Protein AF-C5CDU4-F1 (afdb_monomer_lite)

Organism: Kosmotoga olearia (strain ATCC BAA-1733 / DSM 21960 / TBF 19.5.1) (NCBI:txid521045)

pLDDT: mean 72.08, std 16.83, range [28.42, 92.31]

Radius of gyration: 24.3 Å; chains: 1; bounding box: 79×48×59 Å

Secondary structure (DSSP, 8-state):
--HHHHHHHHHHHHHHHHHHHHHHHHHHTSS------PPPP----S-SHHHHHHHHHHHHTT-HHHHHHHHHHHHHT-TT-EEEE-SS-EEEEES-HHHHHHHHHHHHHHH--PPEEEEEEEEETTEEEEEEEEEEETTEEEEE--EEEEEETTTS-TTTSSSEEETTTS-HHHHHHHHHTT---EEEES-HHHHHHHHHHHGGGTPEEPPHHHH--

Structure (mmCIF, N/CA/C/O backbone):
data_AF-C5CDU4-F1
#
_entry.id   AF-C5CDU4-F1
#
loop_
_atom_site.group_PDB
_atom_site.id
_atom_site.type_symbol
_atom_site.label_atom_id
_atom_site.label_alt_id
_atom_site.label_comp_id
_atom_site.label_asym_id
_atom_site.label_entity_id
_atom_site.label_seq_id
_atom_site.pdbx_PDB_ins_code
_atom_site.Cartn_x
_atom_site.Cartn_y
_atom_site.Cartn_z
_atom_site.occupancy
_atom_site.B_iso_or_equiv
_atom_site.auth_seq_id
_atom_site.auth_comp_id
_atom_site.auth_asym_id
_atom_site.auth_atom_id
_atom_site.pdbx_PDB_model_num
ATOM 1 N N . MET A 1 1 ? 59.183 -6.817 36.904 1.00 50.81 1 MET A N 1
ATOM 2 C CA . MET A 1 1 ? 58.635 -7.845 35.982 1.00 50.81 1 MET A CA 1
ATOM 3 C C . MET A 1 1 ? 57.702 -7.159 34.986 1.00 50.81 1 MET A C 1
ATOM 5 O O . MET A 1 1 ? 57.190 -6.097 35.301 1.00 50.81 1 MET A O 1
ATOM 9 N N . ARG A 1 2 ? 57.631 -7.661 33.748 1.00 53.72 2 ARG A N 1
ATOM 10 C CA . ARG A 1 2 ? 57.578 -6.868 32.501 1.00 53.72 2 ARG A CA 1
ATOM 11 C C . ARG A 1 2 ? 56.181 -6.279 32.175 1.00 53.72 2 ARG A C 1
ATOM 13 O O . ARG A 1 2 ? 55.310 -7.054 31.788 1.00 53.72 2 ARG A O 1
ATOM 20 N N . PRO A 1 3 ? 55.977 -4.943 32.198 1.00 59.22 3 PRO A N 1
ATOM 21 C CA . PRO A 1 3 ? 54.719 -4.303 31.766 1.00 59.22 3 PRO A CA 1
ATOM 22 C C . PRO A 1 3 ? 54.429 -4.524 30.271 1.00 59.22 3 PRO A C 1
ATOM 24 O O . PRO A 1 3 ? 53.279 -4.526 29.847 1.00 59.22 3 PRO A O 1
ATOM 27 N N . LEU A 1 4 ? 55.473 -4.822 29.491 1.00 56.53 4 LEU A N 1
ATOM 28 C CA . LEU A 1 4 ? 55.381 -5.185 28.078 1.00 56.53 4 LEU A CA 1
ATOM 29 C C . LEU A 1 4 ? 54.579 -6.480 27.840 1.00 56.53 4 LEU A C 1
ATOM 31 O O . LEU A 1 4 ? 53.906 -6.612 26.823 1.00 56.53 4 LEU A O 1
ATOM 35 N N . ALA A 1 5 ? 54.623 -7.426 28.787 1.00 60.12 5 ALA A N 1
ATOM 36 C CA . ALA A 1 5 ? 53.911 -8.698 28.669 1.00 60.12 5 ALA A CA 1
ATOM 37 C C . ALA A 1 5 ? 52.389 -8.519 28.796 1.00 60.12 5 ALA A C 1
ATOM 39 O O . ALA A 1 5 ? 51.636 -9.192 28.100 1.00 60.12 5 ALA A O 1
ATOM 40 N N . TYR A 1 6 ? 51.939 -7.576 29.630 1.00 62.84 6 TYR A N 1
ATOM 41 C CA . TYR A 1 6 ? 50.516 -7.273 29.801 1.00 62.84 6 TYR A CA 1
ATOM 42 C C . TYR A 1 6 ? 49.929 -6.547 28.590 1.00 62.84 6 TYR A C 1
ATOM 44 O O . TYR A 1 6 ? 48.822 -6.8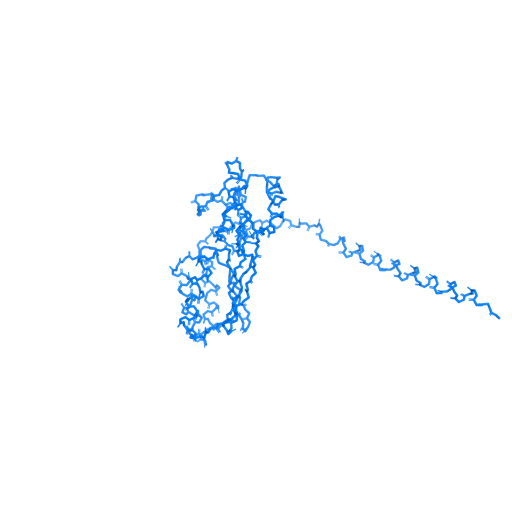65 28.168 1.00 62.84 6 TYR A O 1
ATOM 52 N N . VAL A 1 7 ? 50.687 -5.631 27.981 1.00 67.38 7 VAL A N 1
ATOM 53 C CA . VAL A 1 7 ? 50.263 -4.947 26.747 1.00 67.38 7 VAL A CA 1
ATOM 54 C C . VAL A 1 7 ? 50.154 -5.940 25.585 1.00 67.38 7 VAL A C 1
ATOM 56 O O . VAL A 1 7 ? 49.181 -5.903 24.836 1.00 67.38 7 VAL A O 1
ATOM 59 N N . LEU A 1 8 ? 51.098 -6.884 25.481 1.00 65.38 8 LEU A N 1
ATOM 60 C CA . LEU A 1 8 ? 51.030 -7.975 24.504 1.00 65.38 8 LEU A CA 1
ATOM 61 C C . LEU A 1 8 ? 49.831 -8.899 24.748 1.00 65.38 8 LEU A C 1
ATOM 63 O O . LEU A 1 8 ? 49.140 -9.255 23.798 1.00 65.38 8 LEU A O 1
ATOM 67 N N . LEU A 1 9 ? 49.543 -9.246 26.005 1.00 67.19 9 LEU A N 1
ATOM 68 C CA . LEU A 1 9 ? 48.381 -10.065 26.362 1.00 67.19 9 LEU A CA 1
ATOM 69 C C . LEU A 1 9 ? 47.056 -9.386 25.993 1.00 67.19 9 LEU A C 1
ATOM 71 O O . LEU A 1 9 ? 46.187 -10.040 25.425 1.00 67.19 9 LEU A O 1
ATOM 75 N N . ILE A 1 10 ? 46.918 -8.081 26.247 1.00 69.25 10 ILE A N 1
ATOM 76 C CA . ILE A 1 10 ? 45.720 -7.312 25.872 1.00 69.25 10 ILE A CA 1
ATOM 77 C C . ILE A 1 10 ? 45.586 -7.225 24.346 1.00 69.25 10 ILE A C 1
ATOM 79 O O . ILE A 1 10 ? 44.491 -7.410 23.817 1.00 69.25 10 ILE A O 1
ATOM 83 N N . GLY A 1 11 ? 46.693 -7.007 23.628 1.00 65.69 11 GLY A N 1
ATOM 84 C CA . GLY A 1 11 ? 46.701 -6.985 22.164 1.00 65.69 11 GLY A CA 1
ATOM 85 C C . GLY A 1 11 ? 46.269 -8.320 21.550 1.00 65.69 11 GLY A C 1
ATOM 86 O O . GLY A 1 11 ? 45.425 -8.345 20.657 1.00 65.69 11 GLY A O 1
ATOM 87 N N . ILE A 1 12 ? 46.779 -9.439 22.073 1.00 70.31 12 ILE A N 1
ATOM 88 C CA . ILE A 1 12 ? 46.384 -10.786 21.633 1.00 70.31 12 ILE A CA 1
ATOM 89 C C . ILE A 1 12 ? 44.899 -11.031 21.922 1.00 70.31 12 ILE A C 1
ATOM 91 O O . ILE A 1 12 ? 44.194 -11.557 21.064 1.00 70.31 12 ILE A O 1
ATOM 95 N N . PHE A 1 13 ? 44.406 -10.597 23.086 1.00 70.38 13 PHE A N 1
ATOM 96 C CA . PHE A 1 13 ? 42.997 -10.741 23.455 1.00 70.38 13 PHE A CA 1
ATOM 97 C C . PHE A 1 13 ? 42.068 -9.934 22.535 1.00 70.38 13 PHE A C 1
ATOM 99 O O . PHE A 1 13 ? 41.017 -10.424 22.135 1.00 70.38 13 PHE A O 1
ATOM 106 N N . ALA A 1 14 ? 42.465 -8.723 22.139 1.00 70.00 14 ALA A N 1
ATOM 107 C CA . ALA A 1 14 ? 41.697 -7.908 21.198 1.00 70.00 14 ALA A CA 1
ATOM 108 C C . ALA A 1 14 ? 41.629 -8.544 19.796 1.00 70.00 14 ALA A C 1
ATOM 110 O O . ALA A 1 14 ? 40.575 -8.529 19.158 1.00 70.00 14 ALA A O 1
ATOM 111 N N . ILE A 1 15 ? 42.728 -9.150 19.331 1.00 69.44 15 ILE A N 1
ATOM 112 C CA . ILE A 1 15 ? 42.798 -9.800 18.013 1.00 69.44 15 ILE A CA 1
ATOM 113 C C . ILE A 1 15 ? 41.957 -11.082 17.978 1.00 69.44 15 ILE A C 1
ATOM 115 O O . ILE A 1 15 ? 41.239 -11.314 17.000 1.00 69.44 15 ILE A O 1
ATOM 119 N N . THR A 1 16 ? 41.992 -11.905 19.031 1.00 70.38 16 THR A N 1
ATOM 120 C CA . THR A 1 16 ? 41.171 -13.125 19.093 1.00 70.38 16 THR A CA 1
ATOM 121 C C . THR A 1 16 ? 39.685 -12.789 19.160 1.00 70.38 16 THR A C 1
ATOM 123 O O . THR A 1 16 ? 38.899 -13.387 18.426 1.00 70.38 16 THR A O 1
ATOM 126 N N . PHE A 1 17 ? 39.295 -11.782 19.947 1.00 68.88 17 PHE A N 1
ATOM 127 C CA . PHE A 1 17 ? 37.896 -11.357 20.043 1.00 68.88 17 PHE A CA 1
ATOM 128 C C . PHE A 1 17 ? 37.378 -10.742 18.735 1.00 68.88 17 PHE A C 1
ATOM 130 O O . PHE A 1 17 ? 36.298 -11.105 18.269 1.00 68.88 17 PHE A O 1
ATOM 137 N N . GLY A 1 18 ? 38.168 -9.872 18.092 1.00 56.16 18 GLY A N 1
ATOM 138 C CA . GLY A 1 18 ? 37.818 -9.290 16.793 1.00 56.16 18 GLY A CA 1
ATOM 139 C C . GLY A 1 18 ? 37.662 -10.347 15.696 1.00 56.16 18 GLY A C 1
ATOM 140 O O . GLY A 1 18 ? 36.714 -10.297 14.914 1.00 56.16 18 GLY A O 1
ATOM 141 N N . SER A 1 19 ? 38.532 -11.361 15.687 1.00 62.22 19 SER A N 1
ATOM 142 C CA . SER A 1 19 ? 38.469 -12.458 14.711 1.00 62.22 19 SER A CA 1
ATOM 143 C C . SER A 1 19 ? 37.224 -13.332 14.899 1.00 62.22 19 SER A C 1
ATOM 145 O O . SER A 1 19 ? 36.581 -13.707 13.920 1.00 62.22 19 SER A O 1
ATOM 147 N N . VAL A 1 20 ? 36.831 -13.615 16.147 1.00 63.31 20 VAL A N 1
ATOM 148 C CA . VAL A 1 20 ? 35.605 -14.375 16.444 1.00 63.31 20 VAL A CA 1
ATOM 149 C C . VAL A 1 20 ? 34.359 -13.621 15.971 1.00 63.31 20 VAL A C 1
ATOM 151 O O . VAL A 1 20 ? 33.477 -14.247 15.389 1.00 63.31 20 VAL A O 1
ATOM 154 N N . ILE A 1 21 ? 34.306 -12.294 16.142 1.00 61.53 21 ILE A N 1
ATOM 155 C CA . ILE A 1 21 ? 33.185 -11.452 15.687 1.00 61.53 21 ILE A CA 1
ATOM 156 C C . ILE A 1 21 ? 33.068 -11.443 14.155 1.00 61.53 21 ILE A C 1
ATOM 158 O O . ILE A 1 21 ? 31.963 -11.537 13.621 1.00 61.53 21 ILE A O 1
ATOM 162 N N . VAL A 1 22 ? 34.186 -11.370 13.426 1.00 57.78 22 VAL A N 1
ATOM 163 C CA . VAL A 1 22 ? 34.181 -11.394 11.949 1.00 57.78 22 VAL A CA 1
ATOM 164 C C . VAL A 1 22 ? 33.763 -12.769 11.409 1.00 57.78 22 VAL A C 1
ATOM 166 O O . VAL A 1 22 ? 33.027 -12.862 10.426 1.00 57.78 22 VAL A O 1
ATOM 169 N N . ILE A 1 23 ? 34.162 -13.860 12.067 1.00 57.81 23 ILE A N 1
ATOM 170 C CA . ILE A 1 23 ? 33.779 -15.222 11.660 1.00 57.81 23 ILE A CA 1
ATOM 171 C C . ILE A 1 23 ? 32.300 -15.514 11.974 1.00 57.81 23 ILE A C 1
ATOM 173 O O . ILE A 1 23 ? 31.623 -16.172 11.185 1.00 57.81 23 ILE A O 1
ATOM 177 N N . THR A 1 24 ? 31.756 -15.021 13.092 1.00 55.38 24 THR A N 1
ATOM 178 C CA . THR A 1 24 ? 30.323 -15.185 13.400 1.00 55.38 24 THR A CA 1
ATOM 179 C C . THR A 1 24 ? 29.429 -14.305 12.528 1.00 55.38 24 THR A C 1
ATOM 181 O O . THR A 1 24 ? 28.382 -14.773 12.082 1.00 55.38 24 THR A O 1
ATOM 184 N N . SER A 1 25 ? 29.848 -13.079 12.205 1.00 52.03 25 SER A N 1
ATOM 185 C CA . SER A 1 25 ? 29.097 -12.192 11.299 1.00 52.03 25 SER A CA 1
ATOM 186 C C . SER A 1 25 ? 29.138 -12.658 9.842 1.00 52.03 25 SER A C 1
ATOM 188 O O . SER A 1 25 ? 28.121 -12.592 9.156 1.00 52.03 25 SER A O 1
ATOM 190 N N . SER A 1 26 ? 30.256 -13.220 9.376 1.00 49.00 26 SER A N 1
ATOM 191 C CA . SER A 1 26 ? 30.334 -13.807 8.028 1.00 49.00 26 SER A CA 1
ATOM 192 C C . SER A 1 26 ? 29.499 -15.083 7.880 1.00 49.00 26 SER A C 1
ATOM 194 O O . SER A 1 26 ? 28.868 -15.257 6.839 1.00 49.00 26 SER A O 1
ATOM 196 N N . LYS A 1 27 ? 29.404 -15.929 8.921 1.00 44.56 27 LYS A N 1
ATOM 197 C CA . LYS A 1 27 ? 28.486 -17.088 8.943 1.00 44.56 27 LYS A CA 1
ATOM 198 C C . LYS A 1 27 ? 27.010 -16.686 8.990 1.00 44.56 27 LYS A C 1
ATOM 200 O O . LYS A 1 27 ? 26.191 -17.360 8.375 1.00 44.56 27 LYS A O 1
ATOM 205 N N . ALA A 1 28 ? 26.669 -15.583 9.661 1.00 44.06 28 ALA A N 1
ATOM 206 C CA . ALA A 1 28 ? 25.315 -15.026 9.618 1.00 44.06 28 ALA A CA 1
ATOM 207 C C . ALA A 1 28 ? 24.956 -14.468 8.227 1.00 44.06 28 ALA A C 1
ATOM 209 O O . ALA A 1 28 ? 23.791 -14.494 7.846 1.00 44.06 28 ALA A O 1
ATOM 210 N N . LEU A 1 29 ? 25.949 -14.025 7.447 1.00 39.75 29 LEU A N 1
ATOM 211 C CA . LEU A 1 29 ? 25.751 -13.530 6.082 1.00 39.75 29 LEU A CA 1
ATOM 212 C C . LEU A 1 29 ? 25.711 -14.632 5.005 1.00 39.75 29 LEU A C 1
ATOM 214 O O . LEU A 1 29 ? 25.387 -14.336 3.859 1.00 39.75 29 LEU A O 1
ATOM 218 N N . THR A 1 30 ? 26.060 -15.883 5.334 1.00 37.97 30 THR A N 1
ATOM 219 C CA . THR A 1 30 ? 26.089 -17.003 4.365 1.00 37.97 30 THR A CA 1
ATOM 220 C C . THR A 1 30 ? 24.886 -17.942 4.448 1.00 37.97 30 THR A C 1
ATOM 222 O O . THR A 1 30 ? 24.795 -18.881 3.659 1.00 37.97 30 THR A O 1
ATOM 225 N N . ILE A 1 31 ? 23.938 -17.689 5.349 1.00 39.66 31 ILE A N 1
ATOM 226 C CA . ILE A 1 31 ? 22.681 -18.436 5.432 1.00 39.66 31 ILE A CA 1
ATOM 227 C C . ILE A 1 31 ? 21.594 -17.561 4.794 1.00 39.66 31 ILE A C 1
ATOM 229 O O . ILE A 1 31 ? 21.333 -16.468 5.283 1.00 39.66 31 ILE A O 1
ATOM 233 N N . ASN A 1 32 ? 20.988 -18.068 3.711 1.00 34.53 32 ASN A N 1
ATOM 234 C CA . ASN A 1 32 ? 19.810 -17.553 2.978 1.00 34.53 32 ASN A CA 1
ATOM 235 C C . ASN A 1 32 ? 20.023 -16.912 1.592 1.00 34.53 32 ASN A C 1
ATOM 237 O O . ASN A 1 32 ? 19.228 -16.075 1.185 1.00 34.53 32 ASN A O 1
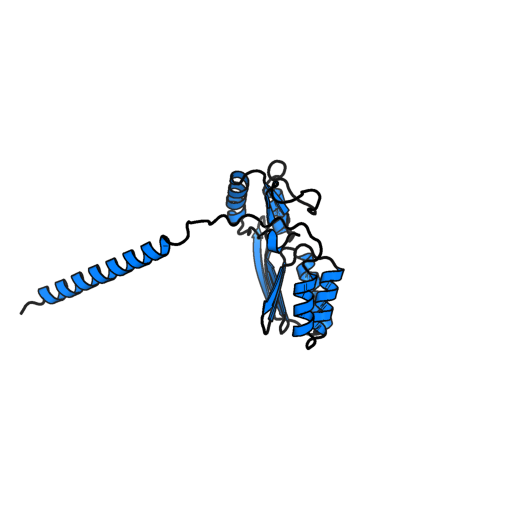ATOM 241 N N . ASN A 1 33 ? 20.994 -17.386 0.804 1.00 34.53 33 ASN A N 1
ATOM 242 C CA . ASN A 1 33 ? 20.945 -17.255 -0.668 1.00 34.53 33 ASN A CA 1
ATOM 243 C C . ASN A 1 33 ? 20.594 -18.581 -1.365 1.00 34.53 33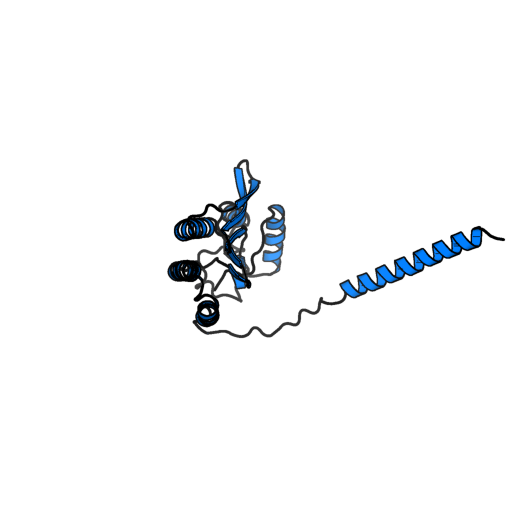 ASN A C 1
ATOM 245 O O . ASN A 1 33 ? 21.049 -18.873 -2.469 1.00 34.53 33 ASN A O 1
ATOM 249 N N . THR A 1 34 ? 19.762 -19.396 -0.723 1.00 35.81 34 THR A N 1
ATOM 250 C CA . THR A 1 34 ? 19.086 -20.527 -1.362 1.00 35.81 34 THR A CA 1
ATOM 251 C C . THR A 1 34 ? 17.610 -20.173 -1.427 1.00 35.81 34 THR A C 1
ATOM 253 O O . THR A 1 34 ? 16.850 -20.412 -0.496 1.00 35.81 34 THR A O 1
ATOM 256 N N . ILE A 1 35 ? 17.221 -19.514 -2.519 1.00 32.56 35 ILE A N 1
ATOM 257 C CA . ILE A 1 35 ? 15.817 -19.356 -2.889 1.00 32.56 35 ILE A CA 1
ATOM 258 C C . ILE A 1 35 ? 15.337 -20.762 -3.256 1.00 32.56 35 ILE A C 1
ATOM 260 O O . ILE A 1 35 ? 15.504 -21.213 -4.390 1.00 32.56 35 ILE A O 1
ATOM 264 N N . GLU A 1 36 ? 14.811 -21.494 -2.275 1.00 30.03 36 GLU A N 1
ATOM 265 C CA . GLU A 1 36 ? 13.980 -22.660 -2.546 1.00 30.03 36 GLU A CA 1
ATOM 266 C C . GLU A 1 36 ? 12.783 -22.169 -3.364 1.00 30.03 36 GLU A C 1
ATOM 268 O O . GLU A 1 36 ? 11.907 -21.460 -2.866 1.00 30.03 36 GLU A O 1
ATOM 273 N N . ARG A 1 37 ? 12.772 -22.497 -4.659 1.00 32.28 37 ARG A N 1
ATOM 274 C CA . ARG A 1 37 ? 11.596 -22.317 -5.506 1.00 32.28 37 ARG A CA 1
ATOM 275 C C . ARG A 1 37 ? 10.548 -23.319 -5.041 1.00 32.28 37 ARG A C 1
ATOM 277 O O . ARG A 1 37 ? 10.558 -24.471 -5.467 1.00 32.28 37 ARG A O 1
ATOM 284 N N . TYR A 1 38 ? 9.659 -22.884 -4.155 1.00 28.42 38 TYR A N 1
ATOM 285 C CA . TYR A 1 38 ? 8.420 -23.609 -3.921 1.00 28.42 38 TYR A CA 1
ATOM 286 C C . TYR A 1 38 ? 7.617 -23.589 -5.230 1.00 28.42 38 TYR A C 1
ATOM 288 O O . TYR A 1 38 ? 7.464 -22.516 -5.820 1.00 28.42 38 TYR A O 1
ATOM 296 N N . PRO A 1 39 ? 7.142 -24.743 -5.730 1.00 31.45 39 PRO A N 1
ATOM 297 C CA . PRO A 1 39 ? 6.259 -24.760 -6.883 1.00 31.45 39 PRO A CA 1
ATOM 298 C C . PRO A 1 39 ? 5.017 -23.927 -6.559 1.00 31.45 39 PRO A C 1
ATOM 300 O O . PRO A 1 39 ? 4.384 -24.126 -5.520 1.00 31.45 39 PRO A O 1
ATOM 303 N N . VAL A 1 40 ? 4.711 -22.977 -7.444 1.00 31.50 40 VAL A N 1
ATOM 304 C CA . VAL A 1 40 ? 3.535 -22.108 -7.363 1.00 31.50 40 VAL A CA 1
ATOM 305 C C . VAL A 1 40 ? 2.301 -23.002 -7.220 1.00 31.50 40 VAL A C 1
ATOM 307 O O . VAL A 1 40 ? 2.052 -23.836 -8.098 1.00 31.50 40 VAL A O 1
ATOM 310 N N . PRO A 1 41 ? 1.528 -22.893 -6.128 1.00 31.62 41 PRO A N 1
ATOM 311 C CA . PRO A 1 41 ? 0.268 -23.593 -6.059 1.00 31.62 41 PRO A CA 1
ATOM 312 C C . PRO A 1 41 ? -0.668 -22.933 -7.069 1.00 31.62 41 PRO A C 1
ATOM 314 O O . PRO A 1 41 ? -1.001 -21.755 -6.957 1.00 31.62 41 PRO A O 1
ATOM 317 N N . VAL A 1 42 ? -1.073 -23.701 -8.077 1.00 35.44 42 VAL A N 1
ATOM 318 C CA . VAL A 1 42 ? -2.086 -23.289 -9.049 1.00 35.44 42 VAL A CA 1
ATOM 319 C C . VAL A 1 42 ? -3.411 -23.148 -8.304 1.00 35.44 42 VAL A C 1
ATOM 321 O O . VAL A 1 42 ? -4.129 -24.126 -8.096 1.00 35.44 42 VAL A O 1
ATOM 324 N N . PHE A 1 43 ? -3.742 -21.932 -7.878 1.00 32.09 43 PHE A N 1
ATOM 325 C CA . PHE A 1 43 ? -5.031 -21.633 -7.269 1.00 32.09 43 PHE A CA 1
ATOM 326 C C . PHE A 1 43 ? -5.973 -21.027 -8.306 1.00 32.09 43 PHE A C 1
ATOM 328 O O . PHE A 1 43 ? -6.168 -19.822 -8.382 1.00 32.09 43 PHE A O 1
ATOM 335 N N . LYS A 1 44 ? -6.652 -21.894 -9.061 1.00 40.81 44 LYS A N 1
ATOM 336 C CA . LYS A 1 44 ? -8.005 -21.568 -9.520 1.00 40.81 44 LYS A CA 1
ATOM 337 C C . LYS A 1 44 ? -8.960 -21.830 -8.362 1.00 40.81 44 LYS A C 1
ATOM 339 O O . LYS A 1 44 ? -9.238 -22.994 -8.097 1.00 40.81 44 LYS A O 1
ATOM 344 N N . ALA A 1 45 ? -9.480 -20.789 -7.709 1.00 33.25 45 ALA A N 1
ATOM 345 C CA . ALA A 1 45 ? -10.837 -20.790 -7.143 1.00 33.25 45 ALA A CA 1
ATOM 346 C C . ALA A 1 45 ? -11.188 -19.481 -6.417 1.00 33.25 45 ALA A C 1
ATOM 348 O O . ALA A 1 45 ? -10.542 -19.080 -5.452 1.00 33.25 45 ALA A O 1
ATOM 349 N N . ARG A 1 46 ? -12.329 -18.913 -6.827 1.00 39.91 46 ARG A N 1
ATOM 350 C CA . ARG A 1 46 ? -13.229 -18.057 -6.036 1.00 39.91 46 ARG A CA 1
ATOM 351 C C . ARG A 1 46 ? -13.206 -18.381 -4.529 1.00 39.91 46 ARG A C 1
ATOM 353 O O . ARG A 1 46 ? -13.280 -19.550 -4.159 1.00 39.91 46 ARG A O 1
ATOM 360 N N . ASN A 1 47 ? -13.330 -17.333 -3.702 1.00 42.22 47 ASN A N 1
ATOM 361 C CA . ASN A 1 47 ? -13.697 -17.336 -2.266 1.00 42.22 47 ASN A CA 1
ATOM 362 C C . ASN A 1 47 ? -12.580 -17.366 -1.198 1.00 42.22 47 ASN A C 1
ATOM 364 O O . ASN A 1 47 ? -12.760 -18.007 -0.163 1.00 42.22 47 ASN A O 1
ATOM 368 N N . PHE A 1 48 ? -11.495 -16.597 -1.334 1.00 46.91 48 PHE A N 1
ATOM 369 C CA . PHE A 1 48 ? -10.492 -16.499 -0.254 1.00 46.91 48 PHE A CA 1
ATOM 370 C C . PHE A 1 48 ? -10.774 -15.465 0.853 1.00 46.91 48 PHE A C 1
ATOM 372 O O . PHE A 1 48 ? -10.144 -15.528 1.905 1.00 46.91 48 PHE A O 1
ATOM 379 N N . PHE A 1 49 ? -11.763 -14.569 0.707 1.00 46.69 49 PHE A N 1
ATOM 380 C CA . PHE A 1 49 ? -12.202 -13.745 1.848 1.00 46.69 49 PHE A CA 1
ATOM 381 C C . PHE A 1 49 ? -13.033 -14.537 2.861 1.00 46.69 49 PHE A C 1
ATOM 383 O O . PHE A 1 49 ? -12.919 -14.313 4.057 1.00 46.69 49 PHE A O 1
ATOM 390 N N . LYS A 1 50 ? -13.819 -15.520 2.427 1.00 45.12 50 LYS A N 1
ATOM 391 C CA . LYS A 1 50 ? -14.783 -16.203 3.297 1.00 45.12 50 LYS A CA 1
ATOM 392 C C . LYS A 1 50 ? -14.175 -16.861 4.555 1.00 45.12 50 LYS A C 1
ATOM 394 O O . LYS A 1 50 ? -14.697 -16.604 5.634 1.00 45.12 50 LYS A O 1
ATOM 399 N N . PRO A 1 51 ? -13.072 -17.635 4.487 1.00 47.53 51 PRO A N 1
ATOM 400 C CA . PRO A 1 51 ? -12.546 -18.315 5.674 1.00 47.53 51 PRO A CA 1
ATOM 401 C C . PRO A 1 51 ? -11.859 -17.363 6.666 1.00 47.53 51 PRO A C 1
ATOM 403 O O . PRO A 1 51 ? -12.049 -17.510 7.871 1.00 47.53 51 PRO A O 1
ATOM 406 N N . VAL A 1 52 ? -11.133 -16.347 6.179 1.00 51.53 52 VAL A N 1
ATOM 407 C CA . VAL A 1 52 ? -10.517 -15.316 7.035 1.00 51.53 52 VAL A CA 1
ATOM 408 C C . VAL A 1 52 ? -11.610 -14.469 7.690 1.00 51.53 52 VAL A C 1
ATOM 410 O O . VAL A 1 52 ? -11.569 -14.252 8.897 1.00 51.53 52 VAL A O 1
ATOM 413 N N . PHE A 1 53 ? -12.645 -14.082 6.934 1.00 52.12 53 PHE A N 1
ATOM 414 C CA . PHE A 1 53 ? -13.805 -13.350 7.447 1.00 52.12 53 PHE A CA 1
ATOM 415 C C . PHE A 1 53 ? -14.642 -14.164 8.443 1.00 52.12 53 PHE A C 1
ATOM 417 O O . PHE A 1 53 ? -15.125 -13.594 9.417 1.00 52.12 53 PHE A O 1
ATOM 424 N N . ASP A 1 54 ? -14.805 -15.474 8.253 1.00 49.50 54 ASP A N 1
ATOM 425 C CA . ASP A 1 54 ? -15.567 -16.331 9.170 1.00 49.50 54 ASP A CA 1
ATOM 426 C C . ASP A 1 54 ? -14.816 -16.580 10.493 1.00 49.50 54 ASP A C 1
ATOM 428 O O . ASP A 1 54 ? -15.435 -16.602 11.564 1.00 49.50 54 ASP A O 1
ATOM 432 N N . GLU A 1 55 ? -13.483 -16.694 10.458 1.00 48.75 55 GLU A N 1
ATOM 433 C CA . GLU A 1 55 ? -12.655 -16.764 11.668 1.00 48.75 55 GLU A CA 1
ATOM 434 C C . GLU A 1 55 ? -12.598 -15.408 12.400 1.00 48.75 55 GLU A C 1
ATOM 436 O O . GLU A 1 55 ? -12.731 -15.356 13.628 1.00 48.75 55 GLU A O 1
ATOM 441 N N . LEU A 1 56 ? -12.519 -14.305 11.641 1.00 52.25 56 LEU A N 1
ATOM 442 C CA . LEU A 1 56 ? -12.718 -12.933 12.122 1.00 52.25 56 LEU A CA 1
ATOM 443 C C . LEU A 1 56 ? -14.066 -12.792 12.833 1.00 52.25 56 LEU A C 1
ATOM 445 O O . LEU A 1 56 ? -14.126 -12.305 13.954 1.00 52.25 56 LEU A O 1
ATOM 449 N N . LYS A 1 57 ? -15.160 -13.222 12.200 1.00 49.75 57 LYS A N 1
ATOM 450 C CA . LYS A 1 57 ? -16.528 -13.062 12.706 1.00 49.75 57 LYS A CA 1
ATOM 451 C C . LYS A 1 57 ? -16.708 -13.763 14.052 1.00 49.75 57 LYS A C 1
ATOM 453 O O . LYS A 1 57 ? -17.281 -13.172 14.960 1.00 49.75 57 LYS A O 1
ATOM 458 N N . LYS A 1 58 ? -16.120 -14.955 14.223 1.00 50.66 58 LYS A N 1
ATOM 459 C CA . LYS A 1 58 ? -16.098 -15.686 15.504 1.00 50.66 58 LYS A CA 1
ATOM 460 C C . LYS A 1 58 ? -15.236 -15.024 16.584 1.00 50.66 58 LYS A C 1
ATOM 462 O O . LYS A 1 58 ? -15.623 -15.041 17.749 1.00 50.66 58 LYS A O 1
ATOM 467 N N . LYS A 1 59 ? -14.080 -14.447 16.235 1.00 49.09 59 LYS A N 1
ATOM 468 C CA . LYS A 1 59 ? -13.195 -13.756 17.198 1.00 49.09 59 LYS A CA 1
ATOM 469 C C . LYS A 1 59 ? -13.678 -12.333 17.541 1.00 49.09 59 LYS A C 1
ATOM 471 O O . LYS A 1 59 ? -13.366 -11.827 18.616 1.00 49.09 59 LYS A O 1
ATOM 476 N N . LEU A 1 60 ? -14.475 -11.707 16.669 1.00 51.91 60 LEU A N 1
ATOM 477 C CA . LEU A 1 60 ? -14.832 -10.280 16.707 1.00 51.91 60 LEU A CA 1
ATOM 478 C C . LEU A 1 60 ? -16.321 -9.989 16.939 1.00 51.91 60 LEU A C 1
ATOM 480 O O . LEU A 1 60 ? -16.705 -8.820 16.966 1.00 51.91 60 LEU A O 1
ATOM 484 N N . GLU A 1 61 ? -17.154 -11.002 17.201 1.00 46.12 61 GLU A N 1
ATOM 485 C CA . GLU A 1 61 ? -18.544 -10.847 17.678 1.00 46.12 61 GLU A CA 1
ATOM 486 C C . GLU A 1 61 ? -18.675 -9.912 18.906 1.00 46.12 61 GLU A C 1
ATOM 488 O O . GLU A 1 61 ? -19.759 -9.416 19.205 1.00 46.12 61 GLU A O 1
ATOM 493 N N . ARG A 1 62 ? -17.563 -9.592 19.583 1.00 48.00 62 ARG A N 1
ATOM 494 C CA . ARG A 1 62 ? -17.489 -8.612 20.677 1.00 48.00 62 ARG A CA 1
ATOM 495 C C . ARG A 1 62 ? -17.386 -7.141 20.244 1.00 48.00 62 ARG A C 1
ATOM 497 O O . ARG A 1 62 ? -17.596 -6.279 21.091 1.00 48.00 62 ARG A O 1
ATOM 504 N N . ASN A 1 63 ? -17.094 -6.814 18.980 1.00 63.47 63 ASN A N 1
ATOM 505 C CA . ASN A 1 63 ? -16.914 -5.426 18.533 1.00 63.47 63 ASN A CA 1
ATOM 506 C C . ASN A 1 63 ? -17.752 -5.108 17.279 1.00 63.47 63 ASN A C 1
ATOM 508 O O . ASN A 1 63 ? -17.283 -5.183 16.142 1.00 63.47 63 ASN A O 1
ATOM 512 N N . ARG A 1 64 ? -19.021 -4.732 17.499 1.00 69.12 64 ARG A N 1
ATOM 513 C CA . ARG A 1 64 ? -20.014 -4.389 16.457 1.00 69.12 64 ARG A CA 1
ATOM 514 C C . ARG A 1 64 ? -19.502 -3.358 15.439 1.00 69.12 64 ARG A C 1
ATOM 516 O O . ARG A 1 64 ? -19.866 -3.440 14.267 1.00 69.12 64 ARG A O 1
ATOM 523 N N . ILE A 1 65 ? -18.654 -2.425 15.876 1.00 68.25 65 ILE A N 1
ATOM 524 C CA . ILE A 1 65 ? -18.067 -1.374 15.032 1.00 68.25 65 ILE A CA 1
ATOM 525 C C . ILE A 1 65 ? -17.135 -1.984 13.978 1.00 68.25 65 ILE A C 1
ATOM 527 O O . ILE A 1 65 ? -17.226 -1.647 12.801 1.00 68.25 65 ILE A O 1
ATOM 531 N N . LEU A 1 66 ? -16.293 -2.944 14.365 1.00 68.38 66 LEU A N 1
ATOM 532 C CA . LEU A 1 66 ? -15.364 -3.599 13.445 1.00 68.38 66 LEU A CA 1
ATOM 533 C C . LEU A 1 66 ? -16.096 -4.408 12.373 1.00 68.38 66 LEU A C 1
ATOM 535 O O . LEU A 1 66 ? -15.790 -4.282 11.194 1.00 68.38 66 LEU A O 1
ATOM 539 N N . VAL A 1 67 ? -17.113 -5.178 12.765 1.00 70.00 67 VAL A N 1
ATOM 540 C CA . VAL A 1 67 ? -17.931 -5.947 11.812 1.00 70.00 67 VAL A CA 1
ATOM 541 C C . VAL A 1 67 ? -18.651 -5.019 10.821 1.00 70.00 67 VAL A C 1
ATOM 543 O O . VAL A 1 67 ? -18.739 -5.340 9.639 1.00 70.00 67 VAL A O 1
ATOM 546 N N . SER A 1 68 ? -19.145 -3.866 11.286 1.00 76.12 68 SER A N 1
ATOM 547 C CA . SER A 1 68 ? -19.788 -2.837 10.448 1.00 76.12 68 SER A CA 1
ATOM 548 C C . SER A 1 68 ? -18.821 -2.256 9.411 1.00 76.12 68 SER A C 1
ATOM 550 O O . SER A 1 68 ? -19.149 -2.175 8.228 1.00 76.12 68 SER A O 1
ATOM 552 N N . VAL A 1 69 ? -17.608 -1.895 9.839 1.00 73.81 69 VAL A N 1
ATOM 553 C CA . VAL A 1 69 ? -16.582 -1.309 8.964 1.00 73.81 69 VAL A CA 1
ATOM 554 C C . VAL A 1 69 ? -16.062 -2.330 7.956 1.00 73.81 69 VAL A C 1
ATOM 556 O O . VAL A 1 69 ? -15.939 -2.001 6.782 1.00 73.81 69 VAL A O 1
ATOM 559 N N . LEU A 1 70 ? -15.811 -3.569 8.379 1.00 74.00 70 LEU A N 1
ATOM 560 C CA . LEU A 1 70 ? -15.327 -4.625 7.488 1.00 74.00 70 LEU A CA 1
ATOM 561 C C . LEU A 1 70 ? -16.354 -5.006 6.423 1.00 74.00 70 LEU A C 1
ATOM 563 O O . LEU A 1 70 ? -15.979 -5.157 5.267 1.00 74.00 70 LEU A O 1
ATOM 567 N N . LYS A 1 71 ? -17.642 -5.093 6.780 1.00 75.31 71 LYS A N 1
ATOM 568 C CA . LYS A 1 71 ? -18.711 -5.287 5.789 1.00 75.31 71 LYS A CA 1
ATOM 569 C C . LYS A 1 71 ? -18.773 -4.136 4.796 1.00 75.31 71 LYS A C 1
ATOM 571 O O . LYS A 1 71 ? -18.864 -4.368 3.605 1.00 75.31 71 LYS A O 1
ATOM 576 N N . TRP A 1 72 ? -18.673 -2.900 5.279 1.00 82.56 72 TRP A N 1
ATOM 577 C CA . TRP A 1 72 ? -18.664 -1.735 4.399 1.00 82.56 72 TRP A CA 1
ATOM 578 C C . TRP A 1 72 ? -17.457 -1.725 3.444 1.00 82.56 72 TRP A C 1
ATOM 580 O O . TRP A 1 72 ? -17.609 -1.346 2.286 1.00 82.56 72 TRP A O 1
ATOM 590 N N . ILE A 1 73 ? -16.279 -2.161 3.907 1.00 78.69 73 ILE A N 1
ATOM 591 C CA . ILE A 1 73 ? -15.082 -2.351 3.069 1.00 78.69 73 ILE A CA 1
ATOM 592 C C . ILE A 1 73 ? -15.326 -3.441 2.015 1.00 78.69 73 ILE A C 1
ATOM 594 O O . ILE A 1 73 ? -14.996 -3.240 0.849 1.00 78.69 73 ILE A O 1
ATOM 598 N N . GLU A 1 74 ? -15.916 -4.571 2.415 1.00 73.19 74 GLU A N 1
ATOM 599 C CA . GLU A 1 74 ? -16.249 -5.691 1.526 1.00 73.19 74 GLU A CA 1
ATOM 600 C C . GLU A 1 74 ? -17.269 -5.277 0.452 1.00 73.19 74 GLU A C 1
ATOM 602 O O . GLU A 1 74 ? -17.045 -5.516 -0.733 1.00 73.19 74 GLU A O 1
ATOM 607 N N . ASP A 1 75 ? -18.331 -4.566 0.844 1.00 74.31 75 ASP A N 1
ATOM 608 C CA . ASP A 1 75 ? -19.370 -4.046 -0.055 1.00 74.31 75 ASP A CA 1
ATOM 609 C C . ASP A 1 75 ? -18.813 -3.030 -1.067 1.00 74.31 75 ASP A C 1
ATOM 611 O O . ASP A 1 75 ? -19.311 -2.916 -2.186 1.00 74.31 75 ASP A O 1
ATOM 615 N N . ARG A 1 76 ? -17.785 -2.266 -0.672 1.00 74.31 76 ARG A N 1
ATOM 616 C CA . ARG A 1 76 ? -17.119 -1.260 -1.514 1.00 74.31 76 ARG A CA 1
ATOM 617 C C . ARG A 1 76 ? -16.085 -1.847 -2.472 1.00 74.31 76 ARG A C 1
ATOM 619 O O . ARG A 1 76 ? -15.661 -1.108 -3.354 1.00 74.31 76 ARG A O 1
ATOM 626 N N . GLN A 1 77 ? -15.694 -3.112 -2.296 1.00 67.19 77 GLN A N 1
ATOM 627 C CA . GLN A 1 77 ? -14.681 -3.792 -3.111 1.00 67.19 77 GLN A CA 1
ATOM 628 C C . GLN A 1 77 ? -13.392 -2.967 -3.255 1.00 67.19 77 GLN A C 1
ATOM 630 O O . GLN A 1 77 ? -12.948 -2.647 -4.350 1.00 67.19 77 GLN A O 1
ATOM 635 N N . PHE A 1 78 ? -12.794 -2.559 -2.132 1.00 71.81 78 PHE A N 1
ATOM 636 C CA . PHE A 1 78 ? -11.503 -1.874 -2.183 1.00 71.81 78 PHE A CA 1
ATOM 637 C C . PHE A 1 78 ? -10.389 -2.855 -2.560 1.00 71.81 78 PHE A C 1
ATOM 639 O O . PHE A 1 78 ? -9.894 -3.589 -1.707 1.00 71.81 78 PHE A O 1
ATOM 646 N N . ASP A 1 79 ? -9.981 -2.832 -3.828 1.00 66.38 79 ASP A N 1
ATOM 647 C CA . ASP A 1 79 ? -9.011 -3.786 -4.375 1.00 66.38 79 ASP A CA 1
ATOM 648 C C . ASP A 1 79 ? -7.609 -3.622 -3.766 1.00 66.38 79 ASP A C 1
ATOM 650 O O . ASP A 1 79 ? -6.910 -4.603 -3.554 1.00 66.38 79 ASP A O 1
ATOM 654 N N . LYS A 1 80 ? -7.224 -2.392 -3.392 1.00 76.25 80 LYS A N 1
ATOM 655 C CA . LYS A 1 80 ? -5.863 -2.030 -2.947 1.00 76.25 80 LYS A CA 1
ATOM 656 C C . LYS A 1 80 ? -5.803 -1.749 -1.446 1.00 76.25 80 LYS A C 1
ATOM 658 O O . LYS A 1 80 ? -5.364 -0.680 -1.012 1.00 76.25 80 LYS A O 1
ATOM 663 N N . LEU A 1 81 ? -6.284 -2.694 -0.643 1.00 81.75 81 LEU A N 1
ATOM 664 C CA . LEU A 1 81 ? -6.320 -2.588 0.815 1.00 81.75 81 LEU A CA 1
ATOM 665 C C . LEU A 1 81 ? -5.771 -3.853 1.475 1.00 81.75 81 LEU A C 1
ATOM 667 O O . LEU A 1 81 ? -6.342 -4.934 1.355 1.00 81.75 81 LEU A O 1
ATOM 671 N N . HIS A 1 82 ? -4.718 -3.676 2.263 1.00 82.81 82 HIS A N 1
ATOM 672 C CA . HIS A 1 82 ? -4.156 -4.712 3.112 1.00 82.81 82 HIS A CA 1
ATOM 673 C C . HIS A 1 82 ? -4.724 -4.600 4.535 1.00 82.81 82 HIS A C 1
ATOM 675 O O . HIS A 1 82 ? -4.740 -3.519 5.133 1.00 82.81 82 HIS A O 1
ATOM 681 N N . LEU A 1 83 ? -5.187 -5.725 5.085 1.00 81.69 83 LEU A N 1
ATOM 682 C CA . LEU A 1 83 ? -5.772 -5.831 6.422 1.00 81.69 83 LEU A CA 1
ATOM 683 C C . LEU A 1 83 ? -4.941 -6.796 7.268 1.00 81.69 83 LEU A C 1
ATOM 685 O O . LEU A 1 83 ? -4.820 -7.972 6.934 1.00 81.69 83 LEU A O 1
AT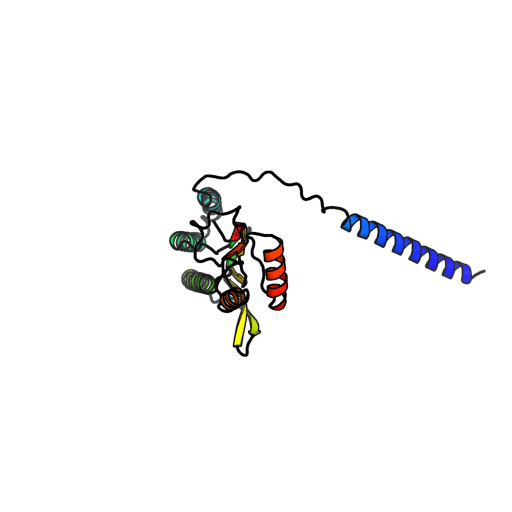OM 689 N N . GLN A 1 84 ? -4.454 -6.317 8.409 1.00 80.19 84 GLN A N 1
ATOM 690 C CA . GLN A 1 84 ? -3.762 -7.126 9.406 1.00 80.19 84 GLN A CA 1
ATOM 691 C C . GLN A 1 84 ? -4.455 -6.991 10.762 1.00 80.19 84 GLN A C 1
ATOM 693 O O . GLN A 1 84 ? -4.803 -5.896 11.196 1.00 80.19 84 GLN A O 1
ATOM 698 N N . ILE A 1 85 ? -4.658 -8.112 11.452 1.00 73.75 85 ILE A N 1
ATOM 699 C CA . ILE A 1 85 ? -5.350 -8.146 12.745 1.00 73.75 85 ILE A CA 1
ATOM 700 C C . ILE A 1 85 ? -4.448 -8.811 13.768 1.00 73.75 85 ILE A C 1
ATOM 702 O O . ILE A 1 85 ? -3.941 -9.907 13.544 1.00 73.75 85 ILE A O 1
ATOM 706 N N . SER A 1 86 ? -4.274 -8.130 14.893 1.00 76.06 86 SER A N 1
ATOM 707 C CA . SER A 1 86 ? -3.625 -8.641 16.096 1.00 76.06 86 SER A CA 1
ATOM 708 C C . SER A 1 86 ? -4.651 -8.733 17.228 1.00 76.06 86 SER A C 1
ATOM 710 O O . SER A 1 86 ? -5.784 -8.272 17.089 1.00 76.06 86 SER A O 1
ATOM 712 N N . ASP A 1 87 ? -4.258 -9.289 18.375 1.00 66.62 87 ASP A N 1
ATOM 713 C CA . ASP A 1 87 ? -5.168 -9.512 19.511 1.00 66.62 87 ASP A CA 1
ATOM 714 C C . ASP A 1 87 ? -5.851 -8.231 20.025 1.00 66.62 87 ASP A C 1
ATOM 716 O O . ASP A 1 87 ? -6.942 -8.285 20.594 1.00 66.62 87 ASP A O 1
ATOM 720 N N . THR A 1 88 ? -5.221 -7.070 19.829 1.00 69.00 88 THR A N 1
ATOM 721 C CA . THR A 1 88 ? -5.686 -5.778 20.356 1.00 69.00 88 THR A CA 1
ATOM 722 C C . THR A 1 88 ? -5.829 -4.688 19.299 1.00 69.00 88 THR A C 1
ATOM 724 O O . THR A 1 88 ? -6.402 -3.638 19.595 1.00 69.00 88 THR A O 1
ATOM 727 N N . THR A 1 89 ? -5.331 -4.914 18.081 1.00 76.31 89 THR A N 1
ATOM 728 C CA . THR A 1 89 ? -5.262 -3.890 17.035 1.00 76.31 89 THR A CA 1
ATOM 729 C C . THR A 1 89 ? -5.689 -4.416 15.674 1.00 76.31 89 THR A C 1
ATOM 731 O O . THR A 1 89 ? -5.428 -5.561 15.306 1.00 76.31 89 THR A O 1
ATOM 734 N N . VAL A 1 90 ? -6.335 -3.543 14.908 1.00 80.44 90 VAL A N 1
ATOM 735 C CA . VAL A 1 90 ? -6.676 -3.759 13.503 1.00 80.44 90 VAL A CA 1
ATOM 736 C C . VAL A 1 90 ? -5.928 -2.727 12.682 1.00 80.44 90 VAL A C 1
ATOM 738 O O . VAL A 1 90 ? -6.183 -1.529 12.804 1.00 80.44 90 VAL A O 1
ATOM 741 N N . GLU A 1 91 ? -5.000 -3.196 11.859 1.00 85.31 91 GLU A N 1
ATOM 742 C CA . GLU A 1 91 ? -4.216 -2.366 10.959 1.00 85.31 91 GLU A CA 1
ATOM 743 C C . GLU A 1 91 ? -4.775 -2.457 9.536 1.00 85.31 91 GLU A C 1
ATOM 745 O O . GLU A 1 91 ? -4.932 -3.538 8.969 1.00 85.31 91 GLU A O 1
ATOM 750 N N . LEU A 1 92 ? -5.081 -1.297 8.963 1.00 87.25 92 LEU A N 1
ATOM 751 C CA . LEU A 1 92 ? -5.555 -1.118 7.595 1.00 87.25 92 LEU A CA 1
ATOM 752 C C . LEU A 1 92 ? -4.498 -0.313 6.844 1.00 87.25 92 LEU A C 1
ATOM 754 O O . LEU A 1 92 ? -4.206 0.816 7.234 1.00 87.25 92 LEU A O 1
ATOM 758 N N . CYS A 1 93 ? -3.919 -0.876 5.790 1.00 88.50 93 CYS A N 1
ATOM 759 C CA . CYS A 1 93 ? -2.869 -0.235 5.006 1.00 88.50 93 CYS A CA 1
ATOM 760 C C . CYS A 1 93 ? -3.282 -0.140 3.541 1.00 88.50 93 CYS A C 1
ATOM 762 O O . CYS A 1 93 ? -3.667 -1.138 2.936 1.00 88.50 93 CYS A O 1
ATOM 764 N N . THR A 1 94 ? -3.194 1.052 2.956 1.00 87.81 94 THR A N 1
ATOM 765 C CA . THR A 1 94 ? -3.516 1.252 1.541 1.00 87.81 94 THR A CA 1
ATOM 766 C C . THR A 1 94 ? -2.563 2.249 0.879 1.00 87.81 94 THR A C 1
ATOM 768 O O . THR A 1 94 ? -2.187 3.245 1.498 1.00 87.81 94 THR A O 1
ATOM 771 N N . PRO A 1 95 ? -2.165 2.004 -0.376 1.00 88.38 95 PRO A N 1
ATOM 772 C CA . PRO A 1 95 ? -1.451 2.979 -1.190 1.00 88.38 95 PRO A CA 1
ATOM 773 C C . PRO A 1 95 ? -2.342 3.999 -1.896 1.00 88.38 95 PRO A C 1
ATOM 775 O O . PRO A 1 95 ? -1.818 4.877 -2.575 1.00 88.38 95 PRO A O 1
ATOM 778 N N . ASP A 1 96 ? -3.666 3.898 -1.766 1.00 90.06 96 ASP A N 1
ATOM 779 C CA . ASP A 1 96 ? -4.600 4.839 -2.377 1.00 90.06 96 ASP A CA 1
ATOM 780 C C . ASP A 1 96 ? -5.130 5.828 -1.331 1.00 90.06 96 ASP A C 1
ATOM 782 O O . ASP A 1 96 ? -5.737 5.449 -0.322 1.00 90.06 96 ASP A O 1
ATOM 786 N N . ILE A 1 97 ? -4.888 7.118 -1.566 1.00 91.00 97 ILE A N 1
ATOM 787 C CA . ILE A 1 97 ? -5.255 8.176 -0.625 1.00 91.00 97 ILE A CA 1
ATOM 788 C C . ILE A 1 97 ? -6.774 8.343 -0.508 1.00 91.00 97 ILE A C 1
ATOM 790 O O . ILE A 1 97 ? -7.269 8.678 0.566 1.00 91.00 97 ILE A O 1
ATOM 794 N N . GLU A 1 98 ? -7.532 8.061 -1.570 1.00 90.88 98 GLU A N 1
ATOM 795 C CA . GLU A 1 98 ? -8.993 8.154 -1.544 1.00 90.88 98 GLU A CA 1
ATOM 796 C C . GLU A 1 98 ? -9.585 7.021 -0.702 1.00 90.88 98 GLU A C 1
ATOM 798 O O . GLU A 1 98 ? -10.489 7.256 0.105 1.00 90.88 98 GLU A O 1
ATOM 803 N N . ILE A 1 99 ? -9.036 5.804 -0.822 1.00 89.38 99 ILE A N 1
ATOM 804 C CA . ILE A 1 99 ? -9.418 4.663 0.025 1.00 89.38 99 ILE A CA 1
ATOM 805 C C . ILE A 1 99 ? -9.073 4.962 1.490 1.00 89.38 99 ILE A C 1
ATOM 807 O O . ILE A 1 99 ? -9.910 4.770 2.377 1.00 89.38 99 ILE A O 1
ATOM 811 N N . TYR A 1 100 ? -7.871 5.487 1.746 1.00 90.88 100 TYR A N 1
ATOM 812 C CA . TYR A 1 100 ? -7.423 5.895 3.078 1.00 90.88 100 TYR A CA 1
ATOM 813 C C . TYR A 1 100 ? -8.390 6.894 3.728 1.00 90.88 100 TYR A C 1
ATOM 815 O O . TYR A 1 100 ? -8.872 6.667 4.841 1.00 90.88 100 TYR A O 1
ATOM 823 N N . GLU A 1 101 ? -8.721 7.981 3.029 1.00 91.25 101 GLU A N 1
ATOM 824 C CA . GLU A 1 101 ? -9.631 9.007 3.540 1.00 91.25 101 GLU A CA 1
ATOM 825 C C . GLU A 1 101 ? -11.051 8.467 3.747 1.00 91.25 101 GLU A C 1
ATOM 827 O O . GLU A 1 101 ? -11.689 8.775 4.759 1.00 91.25 101 GLU A O 1
ATOM 832 N N . ALA A 1 102 ? -11.543 7.615 2.843 1.00 90.06 102 ALA A N 1
ATOM 833 C CA . ALA A 1 102 ? -12.861 7.002 2.964 1.00 90.06 102 ALA A CA 1
ATOM 834 C C . ALA A 1 102 ? -12.972 6.111 4.214 1.00 90.06 102 ALA A C 1
ATOM 836 O O . ALA A 1 102 ? -13.950 6.218 4.962 1.00 90.06 102 ALA A O 1
ATOM 837 N N . ILE A 1 103 ? -11.959 5.278 4.479 1.00 88.62 103 ILE A N 1
ATOM 838 C CA . ILE A 1 103 ? -11.897 4.416 5.669 1.00 88.62 103 ILE A CA 1
ATOM 839 C C . ILE A 1 103 ? -11.867 5.256 6.947 1.00 88.62 103 ILE A C 1
ATOM 841 O O . ILE A 1 103 ? -12.611 4.972 7.887 1.00 88.62 103 ILE A O 1
ATOM 845 N N . ILE A 1 104 ? -11.049 6.311 6.987 1.00 89.06 104 ILE A N 1
ATOM 846 C CA . ILE A 1 104 ? -10.956 7.189 8.161 1.00 89.06 104 ILE A CA 1
ATOM 847 C C . ILE A 1 104 ? -12.289 7.861 8.436 1.00 89.06 104 ILE A C 1
ATOM 849 O O . ILE A 1 104 ? -12.766 7.826 9.568 1.00 89.06 104 ILE A O 1
ATOM 853 N N . ASN A 1 105 ? -12.907 8.443 7.410 1.00 89.12 105 ASN A N 1
ATOM 854 C CA . ASN A 1 105 ? -14.201 9.097 7.551 1.00 89.12 105 ASN A CA 1
ATOM 855 C C . ASN A 1 105 ? -15.249 8.119 8.093 1.00 89.12 105 ASN A C 1
ATOM 857 O O . ASN A 1 105 ? -15.990 8.464 9.014 1.00 89.12 105 ASN A O 1
ATOM 861 N N . ARG A 1 106 ? -15.264 6.877 7.592 1.00 86.69 106 ARG A N 1
ATOM 862 C CA . ARG A 1 106 ? -16.169 5.834 8.082 1.00 86.69 106 ARG A CA 1
ATOM 863 C C . ARG A 1 106 ? -15.898 5.471 9.544 1.00 86.69 106 ARG A C 1
ATOM 865 O O . ARG A 1 106 ? -16.839 5.403 10.330 1.00 86.69 106 ARG A O 1
ATOM 872 N N . LEU A 1 107 ? -14.636 5.273 9.920 1.00 82.38 107 LEU A N 1
ATOM 873 C CA . LEU A 1 107 ? -14.249 4.936 11.293 1.00 82.38 107 LEU A CA 1
ATOM 874 C C . LEU A 1 107 ? -14.569 6.064 12.276 1.00 82.38 107 LEU A C 1
ATOM 876 O O . LEU A 1 107 ? -15.076 5.798 13.361 1.00 82.38 107 LEU A O 1
ATOM 880 N N . VAL A 1 108 ? -14.333 7.320 11.897 1.00 82.19 108 VAL A N 1
ATOM 881 C CA . VAL A 1 108 ? -14.673 8.483 12.728 1.00 82.19 108 VAL A CA 1
ATOM 882 C C . VAL A 1 108 ? -16.185 8.583 12.939 1.00 82.19 108 VAL A C 1
ATOM 884 O O . VAL A 1 108 ? -16.611 8.863 14.057 1.00 82.19 108 VAL A O 1
ATOM 887 N N . MET A 1 109 ? -17.002 8.310 11.914 1.00 80.25 109 MET A N 1
ATOM 888 C CA . MET A 1 109 ? -18.466 8.283 12.054 1.00 80.25 109 MET A CA 1
ATOM 889 C C . MET A 1 109 ? -18.951 7.189 13.015 1.00 80.25 109 MET A C 1
ATOM 891 O O . MET A 1 109 ? -19.896 7.419 13.762 1.00 80.25 109 MET A O 1
ATOM 895 N N . GLU A 1 110 ? -18.322 6.012 13.003 1.00 76.06 110 GLU A N 1
ATOM 896 C CA . GLU A 1 110 ? -18.744 4.877 13.836 1.00 76.06 110 GLU A CA 1
ATOM 897 C C . GLU A 1 110 ? -18.196 4.948 15.273 1.00 76.06 110 GLU A C 1
ATOM 899 O O . GLU A 1 110 ? -18.873 4.533 16.210 1.00 76.06 110 GLU A O 1
ATOM 904 N N . ILE A 1 111 ? -16.978 5.470 15.464 1.00 76.06 111 ILE A N 1
ATOM 905 C CA . ILE A 1 111 ? -16.299 5.532 16.772 1.00 76.06 111 ILE A CA 1
ATOM 906 C C . ILE A 1 111 ? -16.595 6.857 17.496 1.00 76.06 111 ILE A C 1
ATOM 908 O O . ILE A 1 111 ? -16.538 6.921 18.722 1.00 76.06 111 ILE A O 1
ATOM 912 N N . GLY A 1 112 ? -16.894 7.934 16.760 1.00 67.94 112 GLY A N 1
ATOM 913 C CA . GLY A 1 112 ? -17.152 9.268 17.315 1.00 67.94 112 GLY A CA 1
ATOM 914 C C . GLY A 1 112 ? -15.917 9.977 17.889 1.00 67.94 112 GLY A C 1
ATOM 915 O O . GLY A 1 112 ? -16.037 11.076 18.428 1.00 67.94 112 GLY A O 1
ATOM 916 N N . ALA A 1 113 ? -14.727 9.380 17.773 1.00 67.19 113 ALA A N 1
ATOM 917 C CA . ALA A 1 113 ? -13.474 9.925 18.287 1.00 67.19 113 ALA A CA 1
ATOM 918 C C . ALA A 1 113 ? -12.593 10.480 17.160 1.00 67.19 113 ALA A C 1
ATOM 920 O O . ALA A 1 113 ? -12.520 9.919 16.065 1.00 67.19 113 ALA A O 1
ATOM 921 N N . ARG A 1 114 ? -11.875 11.570 17.452 1.00 68.88 114 ARG A N 1
ATOM 922 C CA . ARG A 1 114 ? -10.787 12.063 16.601 1.00 68.88 114 ARG A CA 1
ATOM 923 C C . ARG A 1 114 ? -9.492 11.396 17.050 1.00 68.88 114 ARG A C 1
ATOM 925 O O . ARG A 1 114 ? -9.121 11.500 18.214 1.00 68.88 114 ARG A O 1
ATOM 932 N N . GLY A 1 115 ? -8.861 10.677 16.132 1.00 76.88 115 GLY A N 1
ATOM 933 C CA . GLY A 1 115 ? -7.623 9.948 16.383 1.00 76.88 115 GLY A CA 1
ATOM 934 C C . GLY A 1 115 ? -6.388 10.837 16.369 1.00 76.88 115 GLY A C 1
ATOM 935 O O . GLY A 1 115 ? -6.432 11.983 15.917 1.00 76.88 115 GLY A O 1
ATOM 936 N N . GLU A 1 116 ? -5.266 10.280 16.812 1.00 82.06 116 GLU A N 1
ATOM 937 C CA . GLU A 1 116 ? -3.957 10.912 16.662 1.00 82.06 116 GLU A CA 1
ATOM 938 C C . GLU A 1 116 ? -3.456 10.689 15.236 1.00 82.06 116 GLU A C 1
ATOM 940 O O . GLU A 1 116 ? -3.289 9.545 14.808 1.00 82.06 116 GLU A O 1
ATOM 945 N N . LYS A 1 117 ? -3.249 11.781 14.490 1.00 88.75 117 LYS A N 1
ATOM 946 C CA . LYS A 1 117 ? -2.779 11.742 13.103 1.00 88.75 117 LYS A CA 1
ATOM 947 C C . LYS A 1 117 ? -1.293 12.086 13.034 1.00 88.75 117 LYS A C 1
ATOM 949 O O . LYS A 1 117 ? -0.891 13.174 13.441 1.00 88.75 117 LYS A O 1
ATOM 954 N N . LYS A 1 118 ? -0.503 11.194 12.442 1.00 91.31 118 LYS A N 1
ATOM 955 C CA . LYS A 1 118 ? 0.887 11.432 12.046 1.00 91.31 118 LYS A CA 1
ATOM 956 C C . LYS A 1 118 ? 0.941 11.537 10.526 1.00 91.31 118 LYS A C 1
ATOM 958 O O . LYS A 1 118 ? 0.485 10.630 9.842 1.00 91.31 118 LYS A O 1
ATOM 963 N N . GLN A 1 119 ? 1.482 12.626 9.991 1.00 91.00 119 GLN A N 1
ATOM 964 C CA . GLN A 1 119 ? 1.565 12.827 8.545 1.00 91.00 119 GLN A CA 1
ATOM 965 C C . GLN A 1 119 ? 2.905 13.443 8.160 1.00 91.00 119 GLN A C 1
ATOM 967 O O . GLN A 1 119 ? 3.331 14.434 8.754 1.00 91.00 119 GLN A O 1
ATOM 972 N N . GLU A 1 120 ? 3.541 12.855 7.155 1.00 88.25 120 GLU A N 1
ATOM 973 C CA . GLU A 1 120 ? 4.836 13.265 6.620 1.00 88.25 120 GLU A CA 1
ATOM 974 C C . GLU A 1 120 ? 4.677 13.659 5.147 1.00 88.25 120 GLU A C 1
ATOM 976 O O . GLU A 1 120 ? 3.784 13.176 4.439 1.00 88.25 120 GLU A O 1
ATOM 981 N N . TYR A 1 121 ? 5.506 14.602 4.699 1.00 86.50 121 TYR A N 1
ATOM 982 C CA .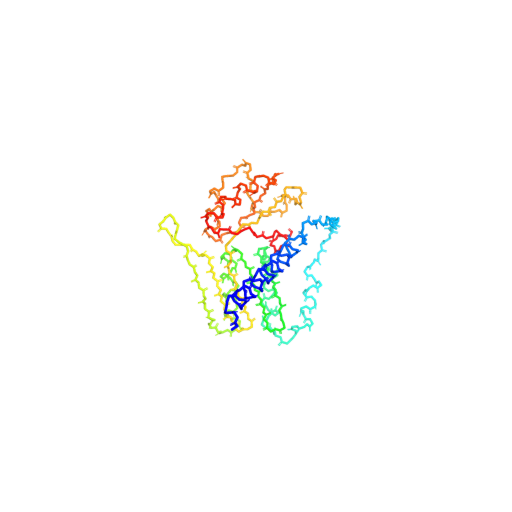 TYR A 1 121 ? 5.383 15.202 3.377 1.00 86.50 121 TYR A CA 1
ATOM 983 C C . TYR A 1 121 ? 6.728 15.288 2.667 1.00 86.50 121 TYR A C 1
ATOM 985 O O . TYR A 1 121 ? 7.693 15.832 3.202 1.00 86.50 121 TYR A O 1
ATOM 993 N N . LEU A 1 122 ? 6.711 14.918 1.392 1.00 83.75 122 LEU A N 1
ATOM 994 C CA . LEU A 1 122 ? 7.793 15.101 0.437 1.00 83.75 122 LEU A CA 1
ATOM 995 C C . LEU A 1 122 ? 7.563 16.397 -0.352 1.00 83.75 122 LEU A C 1
ATOM 997 O O . LEU A 1 122 ? 6.448 16.677 -0.805 1.00 83.75 122 LEU A O 1
ATOM 1001 N N . LYS A 1 123 ? 8.620 17.184 -0.590 1.00 81.69 123 LYS A N 1
ATOM 1002 C CA . LYS A 1 123 ? 8.567 18.302 -1.545 1.00 81.69 123 LYS A CA 1
ATOM 1003 C C . LYS A 1 123 ? 9.122 17.861 -2.896 1.00 81.69 123 LYS A C 1
ATOM 1005 O O . LYS A 1 123 ? 10.312 17.591 -3.011 1.00 81.69 123 LYS A O 1
ATOM 1010 N N . PHE A 1 124 ? 8.278 17.861 -3.923 1.00 80.75 124 PHE A N 1
ATOM 1011 C CA . PHE A 1 124 ? 8.647 17.458 -5.278 1.00 80.75 124 PHE A CA 1
ATOM 1012 C C . PHE A 1 124 ? 8.097 18.434 -6.322 1.00 80.75 124 PHE A C 1
ATOM 1014 O O . PHE A 1 124 ? 6.952 18.868 -6.221 1.00 80.75 124 PHE A O 1
ATOM 1021 N N . PHE A 1 125 ? 8.909 18.835 -7.309 1.00 77.75 125 PHE A N 1
ATOM 1022 C CA . PHE A 1 125 ? 8.540 19.835 -8.334 1.00 77.75 125 PHE A CA 1
ATOM 1023 C C . PHE A 1 125 ? 7.861 21.105 -7.771 1.00 77.75 125 PHE A C 1
ATOM 1025 O O . PHE A 1 125 ? 6.882 21.609 -8.316 1.00 77.75 125 PHE A O 1
ATOM 1032 N N . GLY A 1 126 ? 8.334 21.600 -6.621 1.00 81.62 126 GLY A N 1
ATOM 1033 C CA . GLY A 1 126 ? 7.754 22.770 -5.948 1.00 81.62 126 GLY A CA 1
ATOM 1034 C C . GLY A 1 126 ? 6.414 22.526 -5.234 1.00 81.62 126 GLY A C 1
ATOM 1035 O O . GLY A 1 126 ? 5.940 23.425 -4.543 1.00 81.62 126 GLY A O 1
ATOM 1036 N N . LYS A 1 127 ? 5.838 21.322 -5.328 1.00 84.94 127 LYS A N 1
ATOM 1037 C CA . LYS A 1 127 ? 4.605 20.897 -4.649 1.00 84.94 127 LYS A 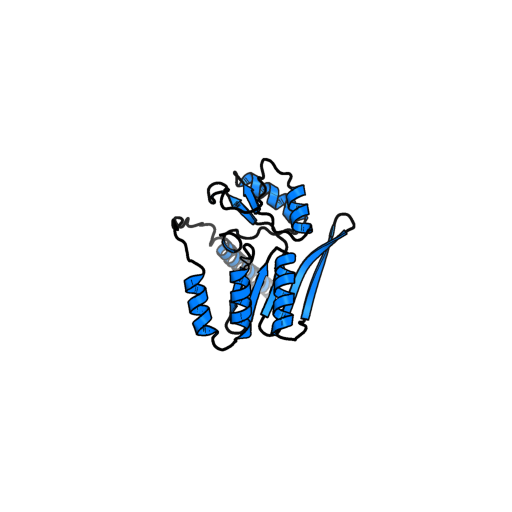CA 1
ATOM 1038 C C . LYS A 1 127 ? 4.913 20.003 -3.445 1.00 84.94 127 LYS A C 1
ATOM 1040 O O . LYS A 1 127 ? 6.009 19.459 -3.334 1.00 84.94 127 LYS A O 1
ATOM 1045 N N . ARG A 1 128 ? 3.957 19.889 -2.521 1.00 86.38 128 ARG A N 1
ATOM 1046 C CA . ARG A 1 128 ? 4.020 18.967 -1.377 1.00 86.38 128 ARG A CA 1
ATOM 1047 C C . ARG A 1 128 ? 3.137 17.760 -1.662 1.00 86.38 128 ARG A C 1
ATOM 1049 O O . ARG A 1 128 ? 1.985 17.943 -2.044 1.00 86.38 128 ARG A O 1
ATOM 1056 N N . TYR A 1 129 ? 3.678 16.574 -1.444 1.00 84.06 129 TYR A N 1
ATOM 1057 C CA . TYR A 1 129 ? 2.988 15.297 -1.579 1.00 84.06 129 TYR A CA 1
ATOM 1058 C C . TYR A 1 129 ? 3.039 14.556 -0.248 1.00 84.06 129 TYR A C 1
ATOM 1060 O O . TYR A 1 129 ? 3.954 14.778 0.543 1.00 84.06 129 TYR A O 1
ATOM 1068 N N . VAL A 1 130 ? 2.039 13.721 0.022 1.00 85.94 130 VAL A N 1
ATOM 1069 C CA . VAL A 1 130 ? 1.992 12.923 1.252 1.00 85.94 130 VAL A CA 1
ATOM 1070 C C . VAL A 1 130 ? 2.937 11.740 1.083 1.00 85.94 130 VAL A C 1
ATOM 1072 O O . VAL A 1 130 ? 2.723 10.910 0.207 1.00 85.94 130 VAL A O 1
ATOM 1075 N N . GLU A 1 131 ? 3.982 11.691 1.902 1.00 84.50 131 GLU A N 1
ATOM 1076 C CA . GLU A 1 131 ? 4.962 10.596 1.916 1.00 84.50 131 GLU A CA 1
ATOM 1077 C C . GLU A 1 131 ? 4.491 9.453 2.816 1.00 84.50 131 GLU A C 1
ATOM 1079 O O . GLU A 1 131 ? 4.752 8.288 2.549 1.00 84.50 131 GLU A O 1
ATOM 1084 N N . PHE A 1 132 ? 3.749 9.790 3.867 1.00 88.12 132 PHE A N 1
ATOM 1085 C CA . PHE A 1 132 ? 3.173 8.835 4.798 1.00 88.12 132 PHE A CA 1
ATOM 1086 C C . PHE A 1 132 ? 2.033 9.500 5.567 1.00 88.12 132 PHE A C 1
ATOM 1088 O O . PHE A 1 132 ? 2.115 10.681 5.919 1.00 88.12 132 PHE A O 1
ATOM 1095 N N . SER A 1 133 ? 0.972 8.753 5.866 1.00 90.88 133 SER A N 1
ATOM 1096 C CA . SER A 1 133 ? -0.057 9.212 6.801 1.00 90.88 133 SER A CA 1
ATOM 1097 C C . SER A 1 133 ? -0.579 8.052 7.639 1.00 90.88 133 SER A C 1
ATOM 1099 O O . SER A 1 133 ? -1.042 7.054 7.109 1.00 90.88 133 SER A O 1
ATOM 1101 N N . GLU A 1 134 ? -0.561 8.193 8.958 1.00 92.31 134 GLU A N 1
ATOM 1102 C CA . GLU A 1 134 ? -1.124 7.240 9.913 1.00 92.31 134 GLU A CA 1
ATOM 1103 C C . GLU A 1 134 ? -2.138 7.959 10.795 1.00 92.31 134 GLU A C 1
ATOM 1105 O O . GLU A 1 134 ? -1.910 9.088 11.231 1.00 92.31 134 GLU A O 1
ATOM 1110 N N . ILE A 1 135 ? -3.257 7.302 11.082 1.00 91.44 135 ILE A N 1
ATOM 1111 C CA . ILE A 1 135 ? -4.155 7.724 12.152 1.00 91.44 135 ILE A CA 1
ATOM 1112 C C . ILE A 1 135 ? -4.472 6.547 13.067 1.00 91.44 135 ILE A C 1
ATOM 1114 O O . ILE A 1 135 ? -4.756 5.440 12.605 1.00 91.44 135 ILE A O 1
ATOM 1118 N N . ARG A 1 136 ? -4.436 6.804 14.374 1.00 87.38 136 ARG A N 1
ATOM 1119 C CA . ARG A 1 136 ? -4.811 5.835 15.408 1.00 87.38 136 ARG A CA 1
ATOM 1120 C C . ARG A 1 136 ? -6.166 6.200 15.995 1.00 87.38 136 ARG A C 1
ATOM 1122 O O . ARG A 1 136 ? -6.325 7.273 16.571 1.00 87.38 136 ARG A O 1
ATOM 1129 N N . LEU A 1 137 ? -7.138 5.308 15.844 1.00 83.31 137 LEU A N 1
ATOM 1130 C CA . LEU A 1 137 ? -8.525 5.446 16.290 1.00 83.31 137 LEU A CA 1
ATOM 1131 C C . LEU A 1 137 ? -8.855 4.302 17.257 1.00 83.31 137 LEU A C 1
ATOM 1133 O O . LEU A 1 137 ? -9.479 3.304 16.892 1.00 83.31 137 LEU A O 1
ATOM 1137 N N . GLY A 1 138 ? -8.395 4.426 18.503 1.00 77.94 138 GLY A N 1
ATOM 1138 C CA . GLY A 1 138 ? -8.528 3.365 19.502 1.00 77.94 138 GLY A CA 1
ATOM 1139 C C . GLY A 1 138 ? -7.768 2.106 19.077 1.00 77.94 138 GLY A C 1
ATOM 1140 O O . GLY A 1 138 ? -6.551 2.144 18.927 1.00 77.94 138 GLY A O 1
ATOM 1141 N N . ALA A 1 139 ? -8.489 1.003 18.863 1.00 78.44 139 ALA A N 1
ATOM 1142 C CA . ALA A 1 139 ? -7.917 -0.259 18.382 1.00 78.44 139 ALA A CA 1
ATOM 1143 C C . ALA A 1 139 ? -7.590 -0.256 16.875 1.00 78.44 139 ALA A C 1
ATOM 1145 O O . ALA A 1 139 ? -6.971 -1.195 16.383 1.00 78.44 139 ALA A O 1
ATOM 1146 N N . PHE A 1 140 ? -8.010 0.766 16.126 1.00 82.12 140 PHE A N 1
ATOM 1147 C CA . PHE A 1 140 ? -7.770 0.850 14.687 1.00 82.12 140 PHE A CA 1
ATOM 1148 C C . PHE A 1 140 ? -6.540 1.690 14.376 1.00 82.12 140 PHE A C 1
ATOM 1150 O O . PHE A 1 140 ? -6.387 2.798 14.890 1.00 82.12 140 PHE A O 1
ATOM 1157 N N . ILE A 1 141 ? -5.706 1.196 13.471 1.00 88.19 141 ILE A N 1
ATOM 1158 C CA . ILE A 1 141 ? -4.588 1.933 12.894 1.00 88.19 141 ILE A CA 1
ATOM 1159 C C . ILE A 1 141 ? -4.803 1.945 11.386 1.00 88.19 141 ILE A C 1
ATOM 1161 O O . ILE A 1 141 ? -4.828 0.892 10.757 1.00 88.19 141 ILE A O 1
ATOM 1165 N N . VAL A 1 142 ? -4.973 3.127 10.800 1.00 90.38 142 VAL A N 1
ATOM 1166 C CA . VAL A 1 142 ? -5.108 3.277 9.345 1.00 90.38 142 VAL A CA 1
ATOM 1167 C C . VAL A 1 142 ? -3.858 3.960 8.817 1.00 90.38 142 VAL A C 1
ATOM 1169 O O . VAL A 1 142 ? -3.529 5.062 9.263 1.00 90.38 142 VAL A O 1
ATOM 1172 N N . ARG A 1 143 ? -3.168 3.314 7.878 1.00 91.81 143 ARG A N 1
ATOM 1173 C CA . ARG A 1 143 ? -1.934 3.787 7.249 1.00 91.81 143 ARG A CA 1
ATOM 1174 C C . ARG A 1 143 ? -2.129 3.986 5.751 1.00 91.81 143 ARG A C 1
ATOM 1176 O O . ARG A 1 143 ? -2.694 3.140 5.062 1.00 91.81 143 ARG A O 1
ATOM 1183 N N . TYR A 1 144 ? -1.604 5.098 5.268 1.00 91.62 144 TYR A N 1
ATOM 1184 C CA . TYR A 1 144 ? -1.380 5.385 3.867 1.00 91.62 144 TYR A CA 1
ATOM 1185 C C . TYR A 1 144 ? 0.120 5.365 3.598 1.00 91.62 144 TYR A C 1
ATOM 1187 O O . TYR A 1 144 ? 0.873 6.128 4.217 1.00 91.62 144 TYR A O 1
ATOM 1195 N N . ILE A 1 145 ? 0.527 4.475 2.695 1.00 89.56 145 ILE A N 1
ATOM 1196 C CA . ILE A 1 145 ? 1.915 4.300 2.269 1.00 89.56 145 ILE A CA 1
ATOM 1197 C C . ILE A 1 145 ? 1.935 4.368 0.737 1.00 89.56 145 ILE A C 1
ATOM 1199 O O . ILE A 1 145 ? 1.504 3.409 0.097 1.00 89.56 145 ILE A O 1
ATOM 1203 N N . PRO A 1 146 ? 2.396 5.479 0.136 1.00 87.62 146 PRO A N 1
ATOM 1204 C CA . PRO A 1 146 ? 2.454 5.618 -1.310 1.00 87.62 146 PRO A CA 1
ATOM 1205 C C . PRO A 1 146 ? 3.411 4.588 -1.905 1.00 87.62 146 PRO A C 1
ATOM 1207 O O . PRO A 1 146 ? 4.543 4.412 -1.450 1.00 87.62 146 PRO A O 1
ATOM 1210 N N . GLY A 1 147 ? 2.964 3.939 -2.969 1.00 88.31 147 GLY A N 1
ATOM 1211 C CA . GLY A 1 147 ? 3.766 2.965 -3.682 1.00 88.31 147 GLY A CA 1
ATOM 1212 C C . GLY A 1 147 ? 3.094 2.520 -4.965 1.00 88.31 147 GLY A C 1
ATOM 1213 O O . GLY A 1 147 ? 1.985 2.941 -5.296 1.00 88.31 147 GLY A O 1
ATOM 1214 N N . TYR A 1 148 ? 3.799 1.671 -5.690 1.00 88.38 148 TYR A N 1
ATOM 1215 C CA . TYR A 1 148 ? 3.323 1.043 -6.914 1.00 88.38 148 TYR A CA 1
ATOM 1216 C C . TYR A 1 148 ? 3.344 -0.466 -6.729 1.00 88.38 148 TYR A C 1
ATOM 1218 O O . TYR A 1 148 ? 4.076 -0.981 -5.885 1.00 88.38 148 TYR A O 1
ATOM 1226 N N . ILE A 1 149 ? 2.540 -1.169 -7.513 1.00 88.31 149 ILE A N 1
ATOM 1227 C CA . ILE A 1 149 ? 2.399 -2.612 -7.393 1.00 88.31 149 ILE A CA 1
ATOM 1228 C C . ILE A 1 149 ? 2.969 -3.250 -8.664 1.00 88.31 149 ILE A C 1
ATOM 1230 O O . ILE A 1 149 ? 2.288 -3.222 -9.690 1.00 88.31 149 ILE A O 1
ATOM 1234 N N . PRO A 1 150 ? 4.216 -3.756 -8.646 1.00 88.12 150 PRO A N 1
ATOM 1235 C CA . PRO A 1 150 ? 4.781 -4.453 -9.789 1.00 88.12 150 PRO A CA 1
ATOM 1236 C C . PRO A 1 150 ? 4.171 -5.847 -9.936 1.00 88.12 150 PRO A C 1
ATOM 1238 O O . PRO A 1 150 ? 4.000 -6.571 -8.954 1.00 88.12 150 PRO A O 1
ATOM 1241 N N . VAL A 1 151 ? 3.866 -6.213 -11.175 1.00 86.44 151 VAL A N 1
ATOM 1242 C CA . VAL A 1 151 ? 3.247 -7.477 -11.561 1.00 86.44 151 VAL A CA 1
ATOM 1243 C C . VAL A 1 151 ? 3.944 -8.010 -12.802 1.00 86.44 151 VAL A C 1
ATOM 1245 O O . VAL A 1 151 ? 4.104 -7.279 -13.776 1.00 86.44 151 VAL A O 1
ATOM 1248 N N . ASN A 1 152 ? 4.350 -9.273 -12.769 1.00 84.94 152 ASN A N 1
ATOM 1249 C CA . ASN A 1 152 ? 4.875 -9.936 -13.953 1.00 84.94 152 ASN A CA 1
ATOM 1250 C C . ASN A 1 152 ? 3.715 -10.288 -14.897 1.00 84.94 152 ASN A C 1
ATOM 1252 O O . ASN A 1 152 ? 2.687 -10.788 -14.433 1.00 84.94 152 ASN A O 1
ATOM 1256 N N . GLU A 1 153 ? 3.879 -10.039 -16.196 1.00 83.00 153 GLU A N 1
ATOM 1257 C CA . GLU A 1 153 ? 2.886 -10.386 -17.221 1.00 83.00 153 GLU A CA 1
ATOM 1258 C C . GLU A 1 153 ? 2.525 -11.881 -17.238 1.00 83.00 153 GLU A C 1
ATOM 1260 O O . GLU A 1 153 ? 1.384 -12.230 -17.531 1.00 83.00 153 GLU A O 1
ATOM 1265 N N . ASP A 1 154 ? 3.465 -12.755 -16.865 1.00 80.12 154 ASP A N 1
ATOM 1266 C CA . ASP A 1 154 ? 3.257 -14.207 -16.829 1.00 80.12 154 ASP A CA 1
ATOM 1267 C C . ASP A 1 154 ? 2.426 -14.665 -15.616 1.00 80.12 154 ASP A C 1
ATOM 1269 O O . ASP A 1 154 ? 1.803 -15.731 -15.643 1.00 80.12 154 ASP A O 1
ATOM 1273 N N . ASP A 1 155 ? 2.433 -13.882 -14.533 1.00 74.06 155 ASP A N 1
ATOM 1274 C CA . ASP A 1 155 ? 1.848 -14.270 -13.245 1.00 74.06 155 ASP A CA 1
ATOM 1275 C C . ASP A 1 155 ? 0.376 -13.843 -13.106 1.00 74.06 155 ASP A C 1
ATOM 1277 O O . ASP A 1 155 ? -0.330 -14.361 -12.236 1.00 74.06 155 ASP A O 1
ATOM 1281 N N . PHE A 1 156 ? -0.100 -12.910 -13.938 1.00 68.00 156 PHE A N 1
ATOM 1282 C CA . PHE A 1 156 ? -1.449 -12.346 -13.850 1.00 68.00 156 PHE A CA 1
ATOM 1283 C C . PHE A 1 156 ? -2.109 -12.206 -15.220 1.00 68.00 156 PHE A C 1
ATOM 1285 O O . PHE A 1 156 ? -1.503 -11.738 -16.179 1.00 68.00 156 PHE A O 1
ATOM 1292 N N . ASP A 1 157 ? -3.403 -12.527 -15.286 1.00 71.25 157 ASP A N 1
ATOM 1293 C CA . ASP A 1 157 ? -4.211 -12.174 -16.448 1.00 71.25 157 ASP A CA 1
ATOM 1294 C C . ASP A 1 157 ? -4.429 -10.655 -16.454 1.00 71.25 157 ASP A C 1
ATOM 1296 O O . ASP A 1 157 ? -5.169 -10.103 -15.636 1.00 71.25 157 ASP A O 1
ATOM 1300 N N . THR A 1 158 ? -3.769 -9.960 -17.380 1.00 67.25 158 THR A N 1
ATOM 1301 C CA . THR A 1 158 ? -3.876 -8.501 -17.529 1.00 67.25 158 THR A CA 1
ATOM 1302 C C . THR A 1 158 ? -5.306 -8.029 -17.798 1.00 67.25 158 THR A C 1
ATOM 1304 O O . THR A 1 158 ? -5.609 -6.862 -17.551 1.00 67.25 158 THR A O 1
ATOM 1307 N N . ALA A 1 159 ? -6.211 -8.910 -18.245 1.00 66.56 159 ALA A N 1
ATOM 1308 C CA . ALA A 1 159 ? -7.630 -8.600 -18.404 1.00 66.56 159 ALA A CA 1
ATOM 1309 C C . ALA A 1 159 ? -8.395 -8.498 -17.070 1.00 66.56 159 ALA A C 1
ATOM 1311 O O . ALA A 1 159 ? -9.461 -7.881 -17.027 1.00 66.56 159 ALA A O 1
ATOM 1312 N N . GLU A 1 160 ? -7.875 -9.095 -15.995 1.00 69.62 160 GLU A N 1
ATOM 1313 C CA . GLU A 1 160 ? -8.461 -9.039 -14.648 1.00 69.62 160 GLU A CA 1
ATOM 1314 C C . GLU A 1 160 ? -7.910 -7.864 -13.825 1.00 69.62 160 GLU A C 1
ATOM 1316 O O . GLU A 1 160 ? -8.501 -7.476 -12.815 1.00 69.62 160 GLU A O 1
ATOM 1321 N N . LEU A 1 161 ? -6.813 -7.249 -14.278 1.00 70.25 161 LEU A N 1
ATOM 1322 C CA . LEU A 1 161 ? -6.223 -6.098 -13.612 1.00 70.25 161 LEU A CA 1
ATOM 1323 C C . LEU A 1 161 ? -7.059 -4.829 -13.870 1.00 70.25 161 LEU A C 1
ATOM 1325 O O . LEU A 1 161 ? -7.446 -4.551 -15.009 1.00 70.25 161 LEU A O 1
ATOM 1329 N N . PRO A 1 162 ? -7.306 -3.996 -12.839 1.00 70.50 162 PRO A N 1
ATOM 1330 C CA . PRO A 1 162 ? -7.813 -2.644 -13.052 1.00 70.50 162 PRO A CA 1
ATOM 1331 C C . PRO A 1 162 ? -6.744 -1.792 -13.763 1.00 70.50 162 PRO A C 1
ATOM 1333 O O . PRO A 1 162 ? -5.694 -2.299 -14.140 1.00 70.50 162 PRO A O 1
ATOM 1336 N N . GLU A 1 163 ? -6.979 -0.485 -13.926 1.00 78.19 163 GLU A N 1
ATOM 1337 C CA . GLU A 1 163 ? -6.055 0.438 -14.614 1.00 78.19 163 GLU A CA 1
ATOM 1338 C C . GLU A 1 163 ? -4.570 0.181 -14.262 1.00 78.19 163 GLU A C 1
ATOM 1340 O O . GLU A 1 163 ? -4.141 0.360 -13.112 1.00 78.19 163 GLU A O 1
ATOM 1345 N N . TYR A 1 164 ? -3.810 -0.262 -15.270 1.00 81.44 164 TYR A N 1
ATOM 1346 C CA . TYR A 1 164 ? -2.407 -0.661 -15.178 1.00 81.44 164 TYR A CA 1
ATOM 1347 C C . TYR A 1 164 ? -1.547 0.091 -16.199 1.00 81.44 164 TYR A C 1
ATOM 1349 O O . TYR A 1 164 ? -2.051 0.655 -17.170 1.00 81.44 164 TYR A O 1
ATOM 1357 N N . TYR A 1 165 ? -0.240 0.097 -15.954 1.00 83.25 165 TYR A N 1
ATOM 1358 C CA . TYR A 1 165 ? 0.783 0.677 -16.819 1.00 83.25 165 TYR A CA 1
ATOM 1359 C C . TYR A 1 165 ? 1.699 -0.438 -17.307 1.00 83.25 165 TYR A C 1
ATOM 1361 O O . TYR A 1 165 ? 2.187 -1.219 -16.489 1.00 83.25 165 TYR A O 1
ATOM 1369 N N . VAL A 1 166 ? 1.958 -0.497 -18.610 1.00 81.88 166 VAL A N 1
ATOM 1370 C CA . VAL A 1 166 ? 2.917 -1.450 -19.189 1.00 81.88 166 VAL A CA 1
ATOM 1371 C C . VAL A 1 166 ? 4.268 -0.758 -19.274 1.00 81.88 166 VAL A C 1
ATOM 1373 O O . VAL A 1 166 ? 4.371 0.313 -19.868 1.00 81.88 166 VAL A O 1
ATOM 1376 N N . LEU A 1 167 ? 5.311 -1.333 -18.673 1.00 79.31 167 LEU A N 1
ATOM 1377 C CA . LEU A 1 167 ? 6.628 -0.685 -18.613 1.00 79.31 167 LEU A CA 1
ATOM 1378 C C . LEU A 1 167 ? 7.270 -0.426 -19.980 1.00 79.31 167 LEU A C 1
ATOM 1380 O O . LEU A 1 167 ? 8.030 0.533 -20.111 1.00 79.31 167 LEU A O 1
ATOM 1384 N N . GLU A 1 168 ? 6.958 -1.250 -20.979 1.00 71.69 168 GLU A N 1
ATOM 1385 C CA . GLU A 1 168 ? 7.427 -1.073 -22.357 1.00 71.69 168 GLU A CA 1
ATOM 1386 C C . GLU A 1 168 ? 6.798 0.159 -23.037 1.00 71.69 168 GLU A C 1
ATOM 1388 O O . GLU A 1 168 ? 7.471 0.864 -23.794 1.00 71.69 168 GLU A O 1
ATOM 1393 N N . ASP A 1 169 ? 5.535 0.465 -22.720 1.00 66.31 169 ASP A N 1
ATOM 1394 C CA . ASP A 1 169 ? 4.735 1.497 -23.395 1.00 66.31 169 ASP A CA 1
ATOM 1395 C C . ASP A 1 169 ? 4.632 2.812 -22.605 1.00 66.31 169 ASP A C 1
ATOM 1397 O O . ASP A 1 169 ? 4.412 3.894 -23.169 1.00 66.31 169 ASP A O 1
ATOM 1401 N N . ASP A 1 170 ? 4.782 2.750 -21.282 1.00 74.44 170 ASP A N 1
ATOM 1402 C CA . ASP A 1 170 ? 4.594 3.882 -20.389 1.00 74.44 170 ASP A CA 1
ATOM 1403 C C . ASP A 1 170 ? 5.898 4.435 -19.831 1.00 74.44 170 ASP A C 1
ATOM 1405 O O . ASP A 1 170 ? 6.812 3.731 -19.408 1.00 74.44 170 ASP A O 1
ATOM 1409 N N . SER A 1 171 ? 5.970 5.767 -19.746 1.00 78.38 171 SER A N 1
ATOM 1410 C CA . SER A 1 171 ? 7.136 6.393 -19.137 1.00 78.38 171 SER A CA 1
ATOM 1411 C C . SER A 1 171 ? 7.136 6.168 -17.617 1.00 78.38 171 SER A C 1
ATOM 1413 O O . SER A 1 171 ? 6.115 6.412 -16.960 1.00 78.38 171 SER A O 1
ATOM 1415 N N . PRO A 1 172 ? 8.295 5.849 -17.007 1.00 81.25 172 PRO A N 1
ATOM 1416 C CA . PRO A 1 172 ? 8.443 5.790 -15.551 1.00 81.25 172 PRO A CA 1
ATOM 1417 C C . PRO A 1 172 ? 7.960 7.062 -14.840 1.00 81.25 172 PRO A C 1
ATOM 1419 O O . PRO A 1 172 ? 7.483 7.021 -13.708 1.00 81.25 172 PRO A O 1
ATOM 1422 N N . GLY A 1 173 ? 8.023 8.212 -15.523 1.00 83.50 173 GLY A N 1
ATOM 1423 C CA . GLY A 1 173 ? 7.505 9.481 -15.018 1.00 83.50 173 GLY A CA 1
ATOM 1424 C C . GLY A 1 173 ? 5.988 9.491 -14.803 1.00 83.50 173 GLY A C 1
ATOM 1425 O O . GLY A 1 173 ? 5.529 10.107 -13.842 1.00 83.50 173 GLY A O 1
ATOM 1426 N N . LYS A 1 174 ? 5.198 8.800 -15.639 1.00 84.94 174 LYS A N 1
ATOM 1427 C CA . LYS A 1 174 ? 3.747 8.659 -15.418 1.00 84.94 174 LYS A CA 1
ATOM 1428 C C . LYS A 1 174 ? 3.464 7.884 -14.133 1.00 84.94 174 LYS A C 1
ATOM 1430 O O . LYS A 1 174 ? 2.634 8.328 -13.342 1.00 84.94 174 LYS A O 1
ATOM 1435 N N . ILE A 1 175 ? 4.207 6.800 -13.897 1.00 86.62 175 ILE A N 1
ATOM 1436 C CA . ILE A 1 175 ? 4.108 5.978 -12.684 1.00 86.62 175 ILE A CA 1
ATOM 1437 C C . ILE A 1 175 ? 4.442 6.831 -11.455 1.00 86.62 175 ILE A C 1
ATOM 1439 O O . ILE A 1 175 ? 3.616 6.938 -10.552 1.00 86.62 175 ILE A O 1
ATOM 1443 N N . VAL A 1 176 ? 5.584 7.536 -11.463 1.00 86.06 176 VAL A N 1
ATOM 1444 C CA . VAL A 1 176 ? 5.974 8.467 -10.382 1.00 86.06 176 VAL A CA 1
ATOM 1445 C C . VAL A 1 176 ? 4.858 9.467 -10.092 1.00 86.06 176 VAL A C 1
ATOM 1447 O O . VAL A 1 176 ? 4.462 9.651 -8.944 1.00 86.06 176 VAL A O 1
ATOM 1450 N N . MET A 1 177 ? 4.326 10.120 -11.127 1.00 87.25 177 MET A N 1
ATOM 1451 C CA . MET A 1 177 ? 3.283 11.129 -10.953 1.00 87.25 177 MET A CA 1
ATOM 1452 C C . MET A 1 177 ? 1.963 10.540 -10.449 1.00 87.25 177 MET A C 1
ATOM 1454 O O . MET A 1 177 ? 1.246 11.237 -9.733 1.00 87.25 177 MET A O 1
ATOM 1458 N N . SER A 1 178 ? 1.636 9.298 -10.808 1.00 88.88 178 SER A N 1
ATOM 1459 C CA . SER A 1 178 ? 0.461 8.584 -10.301 1.00 88.88 178 SER A CA 1
ATOM 1460 C C . SER A 1 178 ? 0.602 8.303 -8.801 1.00 88.88 178 SER A C 1
ATOM 1462 O O . SER A 1 178 ? -0.261 8.709 -8.021 1.00 88.88 178 SER A O 1
ATOM 1464 N N . VAL A 1 179 ? 1.755 7.767 -8.379 1.00 88.50 179 VAL A N 1
ATOM 1465 C CA . VAL A 1 179 ? 2.066 7.540 -6.957 1.00 88.50 179 VAL A CA 1
ATOM 1466 C C . VAL A 1 179 ? 2.042 8.847 -6.160 1.00 88.50 179 VAL A C 1
ATOM 1468 O O . VAL A 1 179 ? 1.405 8.929 -5.113 1.00 88.50 179 VAL A O 1
ATOM 1471 N N . LEU A 1 180 ? 2.667 9.915 -6.671 1.00 87.50 180 LEU A N 1
ATOM 1472 C CA . LEU A 1 180 ? 2.675 11.221 -5.999 1.00 87.50 180 LEU A CA 1
ATOM 1473 C C . LEU A 1 180 ? 1.270 11.824 -5.859 1.00 87.50 180 LEU A C 1
ATOM 1475 O O . LEU A 1 180 ? 0.990 12.506 -4.876 1.00 87.50 180 LEU A O 1
ATOM 1479 N N . LYS A 1 181 ? 0.366 11.568 -6.809 1.00 88.94 181 LYS A N 1
ATOM 1480 C CA . LYS A 1 181 ? -1.047 11.976 -6.716 1.00 88.94 181 LYS A CA 1
ATOM 1481 C C . LYS A 1 181 ? -1.856 11.138 -5.717 1.00 88.94 181 LYS A C 1
ATOM 1483 O O . LYS A 1 181 ? -3.038 11.417 -5.540 1.00 88.94 181 LYS A O 1
ATOM 1488 N N . GLY A 1 182 ? -1.237 10.153 -5.072 1.00 87.62 182 GLY A N 1
ATOM 1489 C CA . GLY A 1 182 ? -1.873 9.266 -4.106 1.00 87.62 182 GLY A CA 1
ATOM 1490 C C . GLY A 1 182 ? -2.697 8.158 -4.735 1.00 87.62 182 GLY A C 1
ATOM 1491 O O . GLY A 1 182 ? -3.638 7.671 -4.116 1.00 87.62 182 GLY A O 1
ATOM 1492 N N . LYS A 1 183 ? -2.356 7.774 -5.967 1.00 89.44 183 LYS A N 1
ATOM 1493 C CA . LYS A 1 183 ? -2.870 6.566 -6.605 1.00 89.44 183 LYS A CA 1
ATOM 1494 C C . LYS A 1 183 ? -1.872 5.433 -6.423 1.00 89.44 183 LYS A C 1
ATOM 1496 O O . LYS A 1 183 ? -0.682 5.652 -6.225 1.00 89.44 183 LYS A O 1
ATOM 1501 N N . ALA A 1 184 ? -2.375 4.218 -6.558 1.00 86.94 184 ALA A N 1
ATOM 1502 C CA . ALA A 1 184 ? -1.595 2.998 -6.448 1.00 86.94 184 ALA A CA 1
ATOM 1503 C C . ALA A 1 184 ? -1.485 2.319 -7.822 1.00 86.94 184 ALA A C 1
ATOM 1505 O O . ALA A 1 184 ? -2.277 1.417 -8.112 1.00 86.94 184 ALA A O 1
ATOM 1506 N N . PRO A 1 185 ? -0.605 2.795 -8.720 1.00 89.38 185 PRO A N 1
ATOM 1507 C CA . PRO A 1 185 ? -0.496 2.253 -10.067 1.00 89.38 185 PRO A CA 1
ATOM 1508 C C . PRO A 1 185 ? -0.043 0.793 -10.029 1.00 89.38 185 PRO A C 1
ATOM 1510 O O . PRO A 1 185 ? 0.886 0.439 -9.298 1.00 89.38 185 PRO A O 1
ATOM 1513 N N . ILE A 1 186 ? -0.700 -0.034 -10.838 1.00 87.12 186 ILE A N 1
ATOM 1514 C CA . ILE A 1 186 ? -0.246 -1.391 -11.135 1.00 87.12 186 ILE A CA 1
ATOM 1515 C C . ILE A 1 186 ? 0.713 -1.283 -12.306 1.00 87.12 186 ILE A C 1
ATOM 1517 O O . ILE A 1 186 ? 0.405 -0.611 -13.289 1.00 87.12 186 ILE A O 1
ATOM 1521 N N . VAL A 1 187 ? 1.879 -1.894 -12.179 1.00 88.75 187 VAL A N 1
ATOM 1522 C CA . VAL A 1 187 ? 2.931 -1.816 -13.183 1.00 88.75 187 VAL A CA 1
ATOM 1523 C C . VAL A 1 187 ? 3.215 -3.218 -13.684 1.00 88.75 187 VAL A C 1
ATOM 1525 O O . VAL A 1 187 ? 3.725 -4.042 -12.932 1.00 88.75 187 VAL A O 1
ATOM 1528 N N . VAL A 1 188 ? 2.881 -3.470 -14.943 1.00 87.38 188 VAL A N 1
ATOM 1529 C CA . VAL A 1 188 ? 3.120 -4.748 -15.606 1.00 87.38 188 VAL A CA 1
ATOM 1530 C C . VAL A 1 188 ? 4.503 -4.721 -16.249 1.00 87.38 188 VAL A C 1
ATOM 1532 O O . VAL A 1 188 ? 4.855 -3.749 -16.926 1.00 87.38 188 VAL A O 1
ATOM 1535 N N . TYR A 1 189 ? 5.292 -5.763 -16.001 1.00 87.81 189 TYR A N 1
ATOM 1536 C CA . TYR A 1 189 ? 6.627 -5.939 -16.566 1.00 87.81 189 TYR A CA 1
ATOM 1537 C C . TYR A 1 189 ? 6.777 -7.312 -17.219 1.00 87.81 189 TYR A C 1
ATOM 1539 O O . TYR A 1 189 ? 6.290 -8.308 -16.687 1.00 87.81 189 TYR A O 1
ATOM 1547 N N . SER A 1 190 ? 7.512 -7.344 -18.328 1.00 84.69 190 SER A N 1
ATOM 1548 C CA . SER A 1 190 ? 7.839 -8.557 -19.089 1.00 84.69 190 SER A CA 1
ATOM 1549 C C . SER A 1 190 ? 9.202 -9.120 -18.669 1.00 84.69 190 SER A C 1
ATOM 1551 O O . SER A 1 190 ? 9.496 -10.308 -18.788 1.00 84.69 190 SER A O 1
ATOM 1553 N N . SER A 1 191 ? 10.087 -8.251 -18.159 1.00 85.25 191 SER A N 1
ATOM 1554 C CA . SER A 1 191 ? 11.457 -8.607 -17.791 1.00 85.25 191 SER A CA 1
ATOM 1555 C C . SER A 1 191 ? 11.875 -8.063 -16.428 1.00 85.25 191 SER A C 1
ATOM 1557 O O . SER A 1 191 ? 11.759 -6.876 -16.127 1.00 85.25 191 SER A O 1
ATOM 1559 N N . GLU A 1 192 ? 12.506 -8.918 -15.623 1.00 84.00 192 GLU A N 1
ATOM 1560 C CA . GLU A 1 192 ? 13.107 -8.559 -14.328 1.00 84.00 192 GLU A CA 1
ATOM 1561 C C . GLU A 1 192 ? 14.133 -7.412 -14.428 1.00 84.00 192 GLU A C 1
ATOM 1563 O O . GLU A 1 192 ? 14.369 -6.679 -13.465 1.00 84.00 192 GLU A O 1
ATOM 1568 N N . ASN A 1 193 ? 14.769 -7.228 -15.589 1.00 84.62 193 ASN A N 1
ATOM 1569 C CA . ASN A 1 193 ? 15.695 -6.112 -15.795 1.00 84.62 193 ASN A CA 1
ATOM 1570 C C . ASN A 1 193 ? 14.965 -4.766 -15.913 1.00 84.62 193 ASN A C 1
ATOM 1572 O O . ASN A 1 193 ? 15.494 -3.744 -15.474 1.00 84.62 193 ASN A O 1
ATOM 1576 N N . GLU A 1 194 ? 13.760 -4.749 -16.480 1.00 81.44 194 GLU A N 1
ATOM 1577 C CA . GLU A 1 194 ? 12.933 -3.544 -16.597 1.00 81.44 194 GLU A CA 1
ATOM 1578 C C . GLU A 1 194 ? 12.420 -3.115 -15.231 1.00 81.44 194 GLU A C 1
ATOM 1580 O O . GLU A 1 194 ? 12.552 -1.943 -14.869 1.00 81.44 194 GLU A O 1
ATOM 1585 N N . LEU A 1 195 ? 11.949 -4.080 -14.435 1.00 84.00 195 LEU A N 1
ATOM 1586 C CA . LEU A 1 195 ? 11.553 -3.841 -13.053 1.00 84.00 195 LEU A CA 1
ATOM 1587 C C . LEU A 1 195 ? 12.710 -3.243 -12.244 1.00 84.00 195 LEU A C 1
ATOM 1589 O O . LEU A 1 195 ? 12.535 -2.213 -11.600 1.00 84.00 195 LEU A O 1
ATOM 1593 N N . LYS A 1 196 ? 13.921 -3.808 -12.335 1.00 84.94 196 LYS A N 1
ATOM 1594 C CA . LYS A 1 196 ? 15.101 -3.271 -11.630 1.00 84.94 196 LYS A CA 1
ATOM 1595 C C . LYS A 1 196 ? 15.459 -1.848 -12.054 1.00 84.94 196 LYS A C 1
ATOM 1597 O O . LYS A 1 196 ? 15.856 -1.032 -11.221 1.00 84.94 196 LYS A O 1
ATOM 1602 N N . ASN A 1 197 ? 15.323 -1.527 -13.339 1.00 83.75 197 ASN A N 1
ATOM 1603 C CA . ASN A 1 197 ? 15.565 -0.176 -13.846 1.00 83.75 197 ASN A CA 1
ATOM 1604 C C . ASN A 1 197 ? 14.514 0.819 -13.334 1.00 83.75 197 ASN A C 1
ATOM 1606 O O . ASN A 1 197 ? 14.849 1.958 -12.975 1.00 83.75 197 ASN A O 1
ATOM 1610 N N . LEU A 1 198 ? 13.252 0.388 -13.266 1.00 83.12 198 LEU A N 1
ATOM 1611 C CA . LEU A 1 198 ? 12.180 1.161 -12.659 1.00 83.12 198 LEU A CA 1
ATOM 1612 C C . LEU A 1 198 ? 12.445 1.362 -11.165 1.00 83.12 198 LEU A C 1
ATOM 1614 O O . LEU A 1 198 ? 12.442 2.500 -10.710 1.00 83.12 198 LEU A O 1
ATOM 1618 N N . GLU A 1 199 ? 12.738 0.301 -10.415 1.00 84.50 199 GLU A N 1
ATOM 1619 C CA . GLU A 1 199 ? 13.059 0.349 -8.987 1.00 84.50 199 GLU A CA 1
ATOM 1620 C C . GLU A 1 199 ? 14.208 1.315 -8.703 1.00 84.50 199 GLU A C 1
ATOM 1622 O O . GLU A 1 199 ? 14.080 2.186 -7.847 1.00 84.50 199 GLU A O 1
ATOM 1627 N N . ALA A 1 200 ? 15.299 1.243 -9.469 1.00 81.62 200 ALA A N 1
ATOM 1628 C CA . ALA A 1 200 ? 16.425 2.165 -9.339 1.00 81.62 200 ALA A CA 1
ATOM 1629 C C . ALA A 1 200 ? 16.033 3.627 -9.621 1.00 81.62 200 ALA A C 1
ATOM 1631 O O . ALA A 1 200 ? 16.618 4.562 -9.067 1.00 81.62 200 ALA A O 1
ATOM 1632 N N . THR A 1 201 ? 15.045 3.848 -10.489 1.00 79.25 201 THR A N 1
ATOM 1633 C CA . THR A 1 201 ? 14.498 5.180 -10.765 1.00 79.25 201 THR A CA 1
ATOM 1634 C C . THR A 1 201 ? 13.588 5.641 -9.632 1.00 79.25 201 THR A C 1
ATOM 1636 O O . THR A 1 201 ? 13.735 6.765 -9.163 1.00 79.25 201 THR A O 1
ATOM 1639 N N . LEU A 1 202 ? 12.697 4.775 -9.151 1.00 79.75 202 LEU A N 1
ATOM 1640 C CA . LEU A 1 202 ? 11.690 5.055 -8.127 1.00 79.75 202 LEU A CA 1
ATOM 1641 C C . LEU A 1 202 ? 12.281 5.187 -6.717 1.00 79.75 202 LEU A C 1
ATOM 1643 O O . LEU A 1 202 ? 11.826 6.035 -5.949 1.00 79.75 202 LEU A O 1
ATOM 1647 N N . GLN A 1 203 ? 13.363 4.466 -6.411 1.00 77.50 203 GLN A N 1
ATOM 1648 C CA . GLN A 1 203 ? 14.127 4.621 -5.170 1.00 77.50 203 GLN A CA 1
ATOM 1649 C C . GLN A 1 203 ? 14.689 6.038 -5.002 1.00 77.50 203 GLN A C 1
ATOM 1651 O O . GLN A 1 203 ? 14.752 6.537 -3.882 1.00 77.50 203 GLN A O 1
ATOM 1656 N N . LYS A 1 204 ? 15.026 6.741 -6.097 1.00 75.56 204 LYS A N 1
ATOM 1657 C CA . LYS A 1 204 ? 15.453 8.157 -6.038 1.00 75.56 204 LYS A CA 1
ATOM 1658 C C . LYS A 1 204 ? 14.358 9.086 -5.512 1.00 75.56 204 LYS A C 1
ATOM 1660 O O . LYS A 1 204 ? 14.658 10.192 -5.072 1.00 75.56 204 LYS A O 1
ATOM 1665 N N . TYR A 1 205 ? 13.106 8.644 -5.586 1.00 72.12 205 TYR A N 1
ATOM 1666 C CA . TYR A 1 205 ? 11.924 9.364 -5.128 1.00 72.12 205 TYR A CA 1
ATOM 1667 C C . TYR A 1 205 ? 11.359 8.778 -3.822 1.00 72.12 205 TYR A C 1
ATOM 1669 O O . TYR A 1 205 ? 10.256 9.153 -3.434 1.00 72.12 205 TYR A O 1
ATOM 1677 N N . SER A 1 206 ? 12.086 7.862 -3.165 1.00 73.75 206 SER A N 1
ATOM 1678 C CA . SER A 1 206 ? 11.640 7.128 -1.969 1.00 73.75 206 SER A CA 1
ATOM 1679 C C . SER A 1 206 ? 10.325 6.359 -2.165 1.00 73.75 206 SER A C 1
ATOM 1681 O O . SER A 1 206 ? 9.597 6.119 -1.205 1.00 73.75 206 SER A O 1
ATOM 1683 N N . LEU A 1 207 ? 9.998 5.980 -3.405 1.00 80.81 207 LEU A N 1
ATOM 1684 C CA . LEU A 1 207 ? 8.763 5.262 -3.710 1.00 80.81 207 LEU A CA 1
ATOM 1685 C C . LEU A 1 207 ? 8.967 3.754 -3.565 1.00 80.81 207 LEU A C 1
ATOM 1687 O O . LEU A 1 207 ? 9.949 3.197 -4.060 1.00 80.81 207 LEU A O 1
ATOM 1691 N N . LEU A 1 208 ? 8.021 3.103 -2.891 1.00 82.69 208 LEU A N 1
ATOM 1692 C CA . LEU A 1 208 ? 8.108 1.693 -2.527 1.00 82.69 208 LEU A CA 1
ATOM 1693 C C . LEU A 1 208 ? 7.411 0.798 -3.555 1.00 82.69 208 LEU A C 1
ATOM 1695 O O . LEU A 1 208 ? 6.310 1.108 -4.016 1.00 82.69 208 LEU A O 1
ATOM 1699 N N . ALA A 1 209 ? 8.049 -0.332 -3.860 1.00 84.31 209 ALA A N 1
ATOM 1700 C CA . ALA A 1 209 ? 7.403 -1.461 -4.515 1.00 84.31 209 ALA A CA 1
ATOM 1701 C C . ALA A 1 209 ? 6.552 -2.203 -3.479 1.00 84.31 209 ALA A C 1
ATOM 1703 O O . ALA A 1 209 ? 7.053 -2.616 -2.431 1.00 84.31 209 ALA A O 1
ATOM 1704 N N . LEU A 1 210 ? 5.263 -2.349 -3.762 1.00 84.56 210 LEU A N 1
ATOM 1705 C CA . LEU A 1 210 ? 4.307 -3.013 -2.891 1.00 84.56 210 LEU A CA 1
ATOM 1706 C C . LEU A 1 210 ? 4.043 -4.428 -3.409 1.00 84.56 210 LEU A C 1
ATOM 1708 O O . LEU A 1 210 ? 3.765 -4.596 -4.593 1.00 84.56 210 LEU A O 1
ATOM 1712 N N . PRO A 1 211 ? 4.113 -5.455 -2.554 1.00 80.12 211 PRO A N 1
ATOM 1713 C CA . PRO A 1 211 ? 3.928 -6.840 -2.977 1.00 80.12 211 PRO A CA 1
ATOM 1714 C C . PRO A 1 211 ? 2.530 -7.069 -3.568 1.00 80.12 211 PRO A C 1
ATOM 1716 O O . PRO A 1 211 ? 1.530 -6.920 -2.867 1.00 80.12 211 PRO A O 1
ATOM 1719 N N . ALA A 1 212 ? 2.460 -7.488 -4.837 1.00 76.00 212 ALA A N 1
ATOM 1720 C CA . ALA A 1 212 ? 1.203 -7.700 -5.562 1.00 76.00 212 ALA A CA 1
ATOM 1721 C C . ALA A 1 212 ? 0.201 -8.573 -4.804 1.00 76.00 212 ALA A C 1
ATOM 1723 O O . ALA A 1 212 ? -0.946 -8.183 -4.649 1.00 76.00 212 ALA A O 1
ATOM 1724 N N . LYS A 1 213 ? 0.653 -9.687 -4.225 1.00 72.06 213 LYS A N 1
ATOM 1725 C CA . LYS A 1 213 ? -0.175 -10.604 -3.421 1.00 72.06 213 LYS A CA 1
ATOM 1726 C C . LYS A 1 213 ? -0.959 -9.951 -2.269 1.00 72.06 213 LYS A C 1
ATOM 1728 O O . LYS A 1 213 ? -1.955 -10.515 -1.828 1.00 72.06 213 LYS A O 1
ATOM 1733 N N . ASP A 1 214 ? -0.502 -8.806 -1.763 1.00 65.94 214 ASP A N 1
ATOM 1734 C CA . ASP A 1 214 ? -1.114 -8.138 -0.613 1.00 65.94 214 ASP A CA 1
ATOM 1735 C C . ASP A 1 214 ? -2.144 -7.077 -1.053 1.00 65.94 214 ASP A C 1
ATOM 1737 O O . ASP A 1 214 ? -2.928 -6.606 -0.228 1.00 65.94 214 ASP A O 1
ATOM 1741 N N . TYR A 1 215 ? -2.153 -6.706 -2.342 1.00 61.69 215 TYR A N 1
ATOM 1742 C CA . TYR A 1 215 ? -2.927 -5.582 -2.892 1.00 61.69 215 TYR A CA 1
ATOM 1743 C C . TYR A 1 215 ? -3.652 -5.875 -4.208 1.00 61.69 215 TYR A C 1
ATOM 1745 O O . TYR A 1 215 ? -4.388 -5.018 -4.683 1.00 61.69 215 TYR A O 1
ATOM 1753 N N . LEU A 1 216 ? -3.403 -7.024 -4.827 1.00 62.62 216 LEU A N 1
ATOM 1754 C CA . LEU A 1 216 ? -4.007 -7.465 -6.075 1.00 62.62 216 LEU A CA 1
ATOM 1755 C C . LEU A 1 216 ? -4.571 -8.861 -5.887 1.00 62.62 216 LEU A C 1
ATOM 1757 O O . LEU A 1 216 ? -4.058 -9.670 -5.109 1.00 62.62 216 LEU A O 1
ATOM 1761 N N . ARG A 1 217 ? -5.678 -9.089 -6.577 1.00 57.03 217 ARG A N 1
ATOM 1762 C CA . ARG A 1 217 ? -6.512 -10.275 -6.499 1.00 57.03 217 ARG A CA 1
ATOM 1763 C C . ARG A 1 217 ? -6.813 -10.772 -7.883 1.00 57.03 217 ARG A C 1
ATOM 1765 O O . ARG A 1 217 ? -7.038 -9.894 -8.740 1.00 57.03 217 ARG A O 1
#

Foldseek 3Di:
DDPVVVVVVVVVVVVVVVVVVVVVVVVVVPPPPPPPPDPPPPDDDPDPVVVVVVVCCVLCVVPPLVNVLVVVCVVVPQLFWFWDDDPQAIEIEGLAVVVLVVSVVSSCVSLVDFWDKDWDWDQDPNDIFTQKIWTDRGRYIYIHHQAEEEDECVRDDPVQDDAAAELVPDDLVVVVVCSRVSHHHYYYYPDPVSVVVSCVVCVVVVHDHDYCVRRHD

Sequence (217 aa):
MRPLAYVLLIGIFAITFGSVIVITSSKALTINNTIERYPVPVFKARNFFKPVFDELKKKLERNRILVSVLKWIEDRQFDKLHLQISDTTVELCTPDIEIYEAIINRLVMEIGARGEKKQEYLKFFGKRYVEFSEIRLGAFIVRYIPGYIPVNEDDFDTAELPEYYVLEDDSPGKIVMSVLKGKAPIVVYSSENELKNLEATLQKYSLLALPAKDYLR